Protein AF-0000000084620638 (afdb_homodimer)

Organism: Rhizophagus irregularis (strain DAOM 197198w) (NCBI:txid1432141)

Solvent-accessible surface area (backbone atoms only — not comparable to full-atom values): 18154 Å² total; per-residue (Å²): 52,36,39,36,42,40,48,44,55,64,77,86,49,63,69,74,64,40,52,54,25,51,48,52,51,47,50,50,50,49,50,53,50,51,54,35,49,76,68,71,36,51,41,40,45,27,38,42,48,54,48,55,61,68,61,47,49,51,26,60,76,66,70,44,86,73,55,78,88,42,47,58,58,51,44,41,41,74,72,65,46,38,41,50,59,57,57,65,62,36,67,76,37,91,83,58,80,72,54,28,32,43,55,86,52,82,90,47,73,66,38,41,27,62,49,59,34,24,28,56,70,56,52,76,29,55,72,46,72,44,73,53,80,52,94,71,41,86,42,45,45,46,32,39,36,43,29,31,69,62,80,57,82,63,67,73,65,74,73,69,59,82,119,51,34,37,35,41,41,49,42,53,62,76,86,48,61,70,73,65,38,51,54,24,49,47,52,52,48,51,50,51,51,49,52,49,51,56,34,50,74,67,70,37,51,42,40,46,28,37,41,46,54,48,55,61,68,59,44,47,52,26,59,77,66,70,43,85,72,56,77,87,41,47,57,58,50,42,41,40,74,74,63,45,39,41,48,59,56,59,66,62,36,69,75,38,92,83,58,81,73,54,29,32,43,54,86,53,82,89,47,73,66,36,42,28,62,49,57,34,24,28,56,70,58,53,75,29,55,72,44,71,43,74,54,79,53,95,72,44,85,42,45,46,47,32,37,37,42,29,33,68,64,80,55,83,62,68,72,64,73,73,71,56,82,118

Sequence (326 aa):
MRIINYYGKSGRVTLDNFNQEVKIYFDKIKELVRESKAQNAEIILLGDFNLHY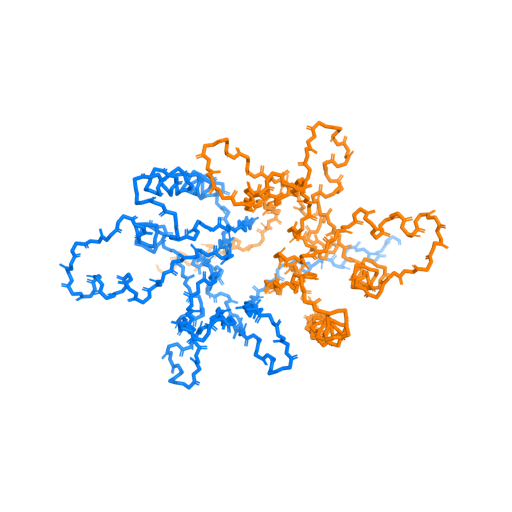EKYLDDKNNNRKMKKEYKLFEWIEDEQNFYDPFYIMFDNLSQHSLNTFYPFNTNQNPSRIDYIWVTENLFSETQECKIVNTTTINTDHRMLVYSIWSEDLIGNIANIKRKMRIINYYGKSGRVTLDNFNQEVKIYFDKIKELVRESKAQNAEIILLGDFNLHYEKYLDDKNNNRKMKKEYKLFEWIEDEQNFYDPFYIMFDNLSQHSLNTFYPFNTNQNPSRIDYIWVTENLFSETQECKIVNTTTINTDHRMLVYSIWSEDLIGNIANIKRK

Nearest PDB structures (foldseek):
  7n94-assembly2_B  TM=7.188E-01  e=6.968E-06  Homo sapiens
  5wn0-assembly2_B  TM=7.316E-01  e=2.159E-05  Homo sapiens
  8uw3-assembly1_A  TM=6.860E-01  e=4.791E-03  Homo sapiens
  1yf3-assembly1_A  TM=4.602E-01  e=6.433E-01  Tequatrovirus T4
  1yfl-assembly1_B  TM=4.319E-01  e=6.174E+00  Tequatrovirus T4

pLDDT: mean 82.53, std 18.66, range [20.81, 98.25]

Radius of gyration: 20.16 Å; Cα contacts (8 Å, |Δi|>4): 505; chains: 2; bounding box: 62×59×42 Å

InterPro domains:
  IPR005135 Endonuclease/exonuclease/phosphatase [PF14529] (2-143)
  IPR036691 Endonuclease/exonuclease/phosphatase superfamily [G3DSA:3.60.10.10] (1-149)
  IPR036691 Endonuclease/exonuclease/phosphatase superfamily [SSF56219] (2-145)

Structure (mmCIF, N/CA/C/O backbone):
data_AF-0000000084620638-model_v1
#
loop_
_entity.id
_entity.type
_entity.pdbx_description
1 polymer 'Endonuclease/exonuclease/phosphatase domain-containing protein'
#
loop_
_atom_site.group_PDB
_atom_site.id
_atom_site.type_symbol
_atom_site.label_atom_id
_atom_site.label_alt_id
_atom_site.label_comp_id
_atom_site.label_asym_id
_atom_site.label_entity_id
_atom_site.label_seq_id
_atom_site.pdbx_PDB_ins_code
_atom_site.Cartn_x
_atom_site.Cartn_y
_atom_site.Cartn_z
_atom_site.occupancy
_atom_site.B_iso_or_equiv
_atom_site.auth_seq_id
_atom_site.auth_comp_id
_atom_site.auth_asym_id
_atom_site.auth_atom_id
_atom_site.pdbx_PDB_model_num
ATOM 1 N N . MET A 1 1 ? 12.703 3.217 -9.945 1 94.38 1 MET A N 1
ATOM 2 C CA . MET A 1 1 ? 11.891 2.305 -9.141 1 94.38 1 MET A CA 1
ATOM 3 C C . MET A 1 1 ? 10.414 2.645 -9.266 1 94.38 1 MET A C 1
ATOM 5 O O . MET A 1 1 ? 10.039 3.818 -9.297 1 94.38 1 MET A O 1
ATOM 9 N N . ARG A 1 2 ? 9.625 1.579 -9.359 1 96 2 ARG A N 1
ATOM 10 C CA . ARG A 1 2 ? 8.188 1.77 -9.461 1 96 2 ARG A CA 1
ATOM 11 C C . ARG A 1 2 ? 7.453 1.058 -8.328 1 96 2 ARG A C 1
ATOM 13 O O . ARG A 1 2 ? 7.742 -0.104 -8.031 1 96 2 ARG A O 1
ATOM 20 N N . ILE A 1 3 ? 6.566 1.868 -7.68 1 97.44 3 ILE A N 1
ATOM 21 C CA . ILE A 1 3 ? 5.707 1.337 -6.629 1 97.44 3 ILE A CA 1
ATOM 22 C C . ILE A 1 3 ? 4.273 1.229 -7.137 1 97.44 3 ILE A C 1
ATOM 24 O O . ILE A 1 3 ? 3.699 2.213 -7.613 1 97.44 3 ILE A O 1
ATOM 28 N N . ILE A 1 4 ? 3.725 0.054 -7.086 1 96.62 4 ILE A N 1
ATOM 29 C CA . ILE A 1 4 ? 2.354 -0.219 -7.504 1 96.62 4 ILE A CA 1
ATOM 30 C C . ILE A 1 4 ? 1.522 -0.648 -6.297 1 96.62 4 ILE A C 1
ATOM 32 O O . ILE A 1 4 ? 1.753 -1.716 -5.723 1 96.62 4 ILE A O 1
ATOM 36 N N . ASN A 1 5 ? 0.643 0.239 -5.844 1 96.5 5 ASN A N 1
ATOM 37 C CA . ASN A 1 5 ? -0.273 -0.076 -4.754 1 96.5 5 ASN A CA 1
ATOM 38 C C . ASN A 1 5 ? -1.597 -0.629 -5.277 1 96.5 5 ASN A C 1
ATOM 40 O O . ASN A 1 5 ? -2.416 0.116 -5.816 1 96.5 5 ASN A O 1
ATOM 44 N N . TYR A 1 6 ? -1.818 -1.9 -5.016 1 92.94 6 TYR A N 1
ATOM 45 C CA . TYR A 1 6 ? -2.898 -2.678 -5.613 1 92.94 6 TYR A CA 1
ATOM 46 C C . TYR A 1 6 ? -3.963 -3.02 -4.574 1 92.94 6 TYR A C 1
ATOM 48 O O . TYR A 1 6 ? -3.645 -3.279 -3.414 1 92.94 6 TYR A O 1
ATOM 56 N N . TYR A 1 7 ? -5.219 -2.941 -5.055 1 90.62 7 TYR A N 1
ATOM 57 C CA . TYR A 1 7 ? -6.352 -3.42 -4.273 1 90.62 7 TYR A CA 1
ATOM 58 C C . TYR A 1 7 ? -7.219 -4.367 -5.098 1 90.62 7 TYR A C 1
ATOM 60 O O . TYR A 1 7 ? -7.949 -3.932 -5.992 1 90.62 7 TYR A O 1
ATOM 68 N N . GLY A 1 8 ? -7.113 -5.566 -4.738 1 88.5 8 GLY A N 1
ATOM 69 C CA . GLY A 1 8 ? -7.836 -6.582 -5.484 1 88.5 8 GLY A CA 1
ATOM 70 C C . GLY A 1 8 ? -9.289 -6.719 -5.059 1 88.5 8 GLY A C 1
ATOM 71 O O . GLY A 1 8 ? -9.664 -6.258 -3.982 1 88.5 8 GLY A O 1
ATOM 72 N N . LYS A 1 9 ? -9.992 -7.398 -5.875 1 81.56 9 LYS A N 1
ATOM 73 C CA . LYS A 1 9 ? -11.414 -7.625 -5.617 1 81.56 9 LYS A CA 1
ATOM 74 C C . LYS A 1 9 ? -11.617 -8.703 -4.559 1 81.56 9 LYS A C 1
ATOM 76 O O . LYS A 1 9 ? -10.953 -9.742 -4.594 1 81.56 9 LYS A O 1
ATOM 81 N N . SER A 1 10 ? -12.539 -8.328 -3.623 1 75.19 10 SER A N 1
ATOM 82 C CA . SER A 1 10 ? -12.852 -9.336 -2.615 1 75.19 10 SER A CA 1
ATOM 83 C C . SER A 1 10 ? -13.852 -10.359 -3.152 1 75.19 10 SER A C 1
ATOM 85 O O . SER A 1 10 ? -14.672 -10.039 -4.012 1 75.19 10 SER A O 1
ATOM 87 N N . GLY A 1 11 ? -13.562 -11.672 -3.232 1 62.25 11 GLY A N 1
ATOM 88 C CA . GLY A 1 11 ? -14.328 -12.781 -3.764 1 62.25 11 GLY A CA 1
ATOM 89 C C . GLY A 1 11 ? -15.812 -12.703 -3.438 1 62.25 11 GLY A C 1
ATOM 90 O O . GLY A 1 11 ? -16.578 -13.609 -3.768 1 62.25 11 GLY A O 1
ATOM 91 N N . ARG A 1 12 ? -16.344 -11.773 -2.652 1 54.56 12 ARG A N 1
ATOM 92 C CA . ARG A 1 12 ? -17.766 -11.867 -2.312 1 54.56 12 ARG A CA 1
ATOM 93 C C . ARG A 1 12 ? -18.641 -11.617 -3.535 1 54.56 12 ARG A C 1
ATOM 95 O O . ARG A 1 12 ? -19.859 -11.68 -3.449 1 54.56 12 ARG A O 1
ATOM 102 N N . VAL A 1 13 ? -17.984 -11.297 -4.648 1 51.47 13 VAL A N 1
ATOM 103 C CA . VAL A 1 13 ? -18.906 -10.992 -5.734 1 51.47 13 VAL A CA 1
ATOM 104 C C . VAL A 1 13 ? -19.172 -12.25 -6.562 1 51.47 13 VAL A C 1
ATOM 106 O O . VAL A 1 13 ? -18.375 -13.195 -6.523 1 51.47 13 VAL A O 1
ATOM 109 N N . THR A 1 14 ? -20.312 -12.336 -7.242 1 52.31 14 THR A N 1
ATOM 110 C CA . THR A 1 14 ? -20.719 -13.461 -8.07 1 52.31 14 THR A CA 1
ATOM 111 C C . THR A 1 14 ? -19.594 -13.883 -9.008 1 52.31 14 THR A C 1
ATOM 113 O O . THR A 1 14 ? -18.812 -13.039 -9.453 1 52.31 14 THR A O 1
ATOM 116 N N . LEU A 1 15 ? -19.391 -15.242 -9.188 1 55.69 15 LEU A N 1
ATOM 117 C CA . LEU A 1 15 ? -18.281 -15.961 -9.82 1 55.69 15 LEU A CA 1
ATOM 118 C C . LEU A 1 15 ? -18 -15.398 -11.203 1 55.69 15 LEU A C 1
ATOM 120 O O . LEU A 1 15 ? -16.844 -15.188 -11.57 1 55.69 15 LEU A O 1
ATOM 124 N N . ASP A 1 16 ? -19.094 -15.227 -12.047 1 58.03 16 ASP A N 1
ATOM 125 C CA . ASP A 1 16 ? -18.859 -14.898 -13.453 1 58.03 16 ASP A CA 1
ATOM 126 C C . ASP A 1 16 ? -18.25 -13.508 -13.594 1 58.03 16 ASP A C 1
ATOM 128 O O . ASP A 1 16 ? -17.281 -13.32 -14.336 1 58.03 16 ASP A O 1
ATOM 132 N N . ASN A 1 17 ? -18.719 -12.516 -12.914 1 66.19 17 ASN A N 1
ATOM 133 C CA . ASN A 1 17 ? -18.234 -11.148 -13.039 1 66.19 17 ASN A CA 1
ATOM 134 C C . ASN A 1 17 ? -16.906 -10.961 -12.297 1 66.19 17 ASN A C 1
ATOM 136 O O . ASN A 1 17 ? -16.078 -10.156 -12.703 1 66.19 17 ASN A O 1
ATOM 140 N N . PHE A 1 18 ? -16.734 -11.93 -11.492 1 65.25 18 PHE A N 1
ATOM 141 C CA . PHE A 1 18 ? -15.516 -11.875 -10.695 1 65.25 18 PHE A CA 1
ATOM 142 C C . PHE A 1 18 ? -14.297 -12.227 -11.547 1 65.25 18 PHE A C 1
ATOM 144 O O . PHE A 1 18 ? -13.312 -11.492 -11.57 1 65.25 18 PHE A O 1
ATOM 151 N N . ASN A 1 19 ? -14.578 -13.195 -12.375 1 72.44 19 ASN A N 1
ATOM 152 C CA . ASN A 1 19 ? -13.445 -13.695 -13.156 1 72.44 19 ASN A CA 1
ATOM 153 C C . ASN A 1 19 ? -13.008 -12.688 -14.211 1 72.44 19 ASN A C 1
ATOM 155 O O . ASN A 1 19 ? -11.805 -12.523 -14.453 1 72.44 19 ASN A O 1
ATOM 159 N N . GLN A 1 20 ? -13.992 -12.078 -14.742 1 76.75 20 GLN A N 1
ATOM 160 C CA . GLN A 1 20 ? -13.648 -11.133 -15.797 1 76.75 20 GLN A CA 1
ATOM 161 C C . GLN A 1 20 ? -12.969 -9.891 -15.227 1 76.75 20 GLN A C 1
ATOM 163 O O . GLN A 1 20 ? -11.97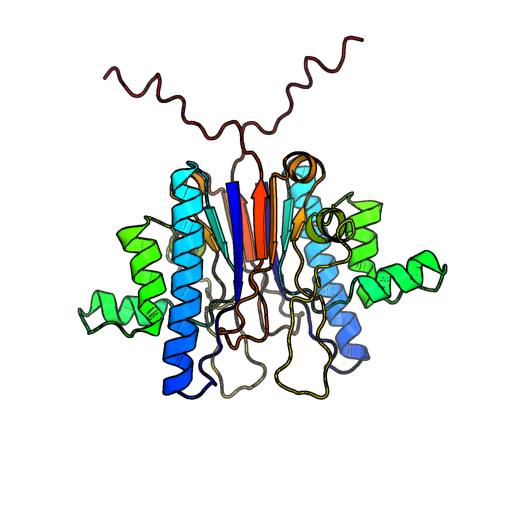7 -9.406 -15.773 1 76.75 20 GLN A O 1
ATOM 168 N N . GLU A 1 21 ? -13.445 -9.477 -14.133 1 76.25 21 GLU A N 1
ATOM 169 C CA . GLU A 1 21 ? -12.883 -8.281 -13.516 1 76.25 21 GLU A CA 1
ATOM 170 C C . GLU A 1 21 ? -11.484 -8.555 -12.961 1 76.25 21 GLU A C 1
ATOM 172 O O . GLU A 1 21 ? -10.594 -7.719 -13.102 1 76.25 21 GLU A O 1
ATOM 177 N N . VAL A 1 22 ? -11.414 -9.648 -12.445 1 78.81 22 VAL A N 1
ATOM 178 C CA . VAL A 1 22 ? -10.117 -10.055 -11.922 1 78.81 22 VAL A CA 1
ATOM 179 C C . VAL A 1 22 ? -9.102 -10.148 -13.062 1 78.81 22 VAL A C 1
ATOM 181 O O . VAL A 1 22 ? -7.965 -9.695 -12.93 1 78.81 22 VAL A O 1
ATOM 184 N N . LYS A 1 23 ? -9.562 -10.664 -14.117 1 83.06 23 LYS A N 1
ATOM 185 C CA . LYS A 1 23 ? -8.68 -10.797 -15.266 1 83.06 23 LYS A CA 1
ATOM 186 C C . LYS A 1 23 ? -8.219 -9.43 -15.773 1 83.06 23 LYS A C 1
ATOM 188 O O . LYS A 1 23 ? -7.051 -9.258 -16.125 1 83.06 23 LYS A O 1
ATOM 193 N N . ILE A 1 24 ? -9.078 -8.547 -15.812 1 83.81 24 ILE A N 1
ATOM 194 C CA . ILE A 1 24 ? -8.758 -7.207 -16.297 1 83.81 24 ILE A CA 1
ATOM 195 C C . ILE A 1 24 ? -7.715 -6.562 -15.398 1 83.81 24 ILE A C 1
ATOM 197 O O . ILE A 1 24 ? -6.754 -5.953 -15.875 1 83.81 24 ILE A O 1
ATOM 201 N N . TYR A 1 25 ? -7.906 -6.711 -14.188 1 85.25 25 TYR A N 1
ATOM 202 C CA . TYR A 1 25 ? -6.969 -6.129 -13.234 1 85.25 25 TYR A CA 1
ATOM 203 C C . TYR A 1 25 ? -5.602 -6.797 -13.336 1 85.25 25 TYR A C 1
ATOM 205 O O . TYR A 1 25 ? -4.57 -6.125 -13.297 1 85.25 25 TYR A O 1
ATOM 213 N N . PHE A 1 26 ? -5.656 -8.039 -13.531 1 89.38 26 PHE A N 1
ATOM 214 C CA . PHE A 1 26 ? -4.41 -8.789 -13.688 1 89.38 26 PHE A CA 1
ATOM 215 C C . PHE A 1 26 ? -3.668 -8.344 -14.938 1 89.38 26 PHE A C 1
ATOM 217 O O . PHE A 1 26 ? -2.449 -8.164 -14.914 1 89.38 26 PHE A O 1
ATOM 224 N N . ASP A 1 27 ? -4.422 -8.164 -15.914 1 91.19 27 ASP A N 1
ATOM 225 C CA . ASP A 1 27 ? -3.811 -7.734 -17.172 1 91.19 27 ASP A CA 1
ATOM 226 C C . ASP A 1 27 ? -3.188 -6.348 -17.016 1 91.19 27 ASP A C 1
ATOM 228 O O . ASP A 1 27 ? -2.129 -6.07 -17.594 1 91.19 27 ASP A O 1
ATOM 232 N N . LYS A 1 28 ? -3.834 -5.555 -16.266 1 91.81 28 LYS A N 1
ATOM 233 C CA . LYS A 1 28 ? -3.285 -4.219 -16.047 1 91.81 28 LYS A CA 1
ATOM 234 C C . LYS A 1 28 ? -1.992 -4.281 -15.242 1 91.81 28 LYS A C 1
ATOM 236 O O . LYS A 1 28 ? -1.033 -3.566 -15.539 1 91.81 28 LYS A O 1
ATOM 241 N N . ILE A 1 29 ? -1.983 -5.094 -14.266 1 94 29 ILE A N 1
ATOM 242 C CA . ILE A 1 29 ? -0.765 -5.293 -13.492 1 94 29 ILE A CA 1
ATOM 243 C C . ILE A 1 29 ? 0.353 -5.797 -14.398 1 94 29 ILE A C 1
ATOM 245 O O . ILE A 1 29 ? 1.48 -5.297 -14.344 1 94 29 ILE A O 1
ATOM 249 N N . LYS A 1 30 ? 0.033 -6.738 -15.203 1 95.81 30 LYS A N 1
ATOM 250 C CA . LYS A 1 30 ? 1.024 -7.293 -16.125 1 95.81 30 LYS A CA 1
ATOM 251 C C . LYS A 1 30 ? 1.596 -6.215 -17.031 1 95.81 30 LYS A C 1
ATOM 253 O O . LYS A 1 30 ? 2.807 -6.16 -17.25 1 95.81 30 LYS A O 1
ATOM 258 N N . GLU A 1 31 ? 0.696 -5.426 -17.5 1 95.19 31 GLU A N 1
ATOM 259 C CA . GLU A 1 31 ? 1.114 -4.32 -18.359 1 95.19 31 GLU A CA 1
ATOM 260 C C . GLU A 1 31 ? 2.076 -3.389 -17.625 1 95.19 31 GLU A C 1
ATOM 262 O O . GLU A 1 31 ? 3.143 -3.057 -18.141 1 95.19 31 GLU A O 1
ATOM 267 N N . LEU A 1 32 ? 1.738 -3.02 -16.484 1 94.81 32 LEU A N 1
ATOM 268 C CA . LEU A 1 32 ? 2.553 -2.096 -15.711 1 94.81 32 LEU A CA 1
ATOM 269 C C . LEU A 1 32 ? 3.91 -2.709 -15.383 1 94.81 32 LEU A C 1
ATOM 271 O O . LEU A 1 32 ? 4.938 -2.033 -15.469 1 94.81 32 LEU A O 1
ATOM 275 N N . VAL A 1 33 ? 3.887 -3.947 -15.016 1 96.62 33 VAL A N 1
ATOM 276 C CA . VAL A 1 33 ? 5.121 -4.645 -14.672 1 96.62 33 VAL A CA 1
ATOM 277 C C . VAL A 1 33 ? 6.016 -4.746 -15.906 1 96.62 33 VAL A C 1
ATOM 279 O O . VAL A 1 33 ? 7.215 -4.461 -15.836 1 96.62 33 VAL A O 1
ATOM 282 N N . ARG A 1 34 ? 5.465 -5.109 -17 1 96.62 34 ARG A N 1
ATOM 283 C CA . ARG A 1 34 ? 6.234 -5.234 -18.234 1 96.62 34 ARG A CA 1
ATOM 284 C C . ARG A 1 34 ? 6.832 -3.893 -18.641 1 96.62 34 ARG A C 1
ATOM 286 O O . ARG A 1 34 ? 7.992 -3.822 -19.047 1 96.62 34 ARG A O 1
ATOM 293 N N . GLU A 1 35 ? 5.984 -2.877 -18.547 1 94.81 35 GLU A N 1
ATOM 294 C CA . GLU A 1 35 ? 6.465 -1.532 -18.844 1 94.81 35 GLU A CA 1
ATOM 295 C C . GLU A 1 35 ? 7.629 -1.146 -17.938 1 94.81 35 GLU A C 1
ATOM 297 O O . GLU A 1 35 ? 8.609 -0.551 -18.391 1 94.81 35 GLU A O 1
ATOM 302 N N . SER A 1 36 ? 7.516 -1.471 -16.703 1 94.31 36 SER A N 1
ATOM 303 C CA . SER A 1 36 ? 8.555 -1.155 -15.734 1 94.31 36 SER A CA 1
ATOM 304 C C . SER A 1 36 ? 9.844 -1.914 -16.031 1 94.31 36 SER A C 1
ATOM 306 O O . SER A 1 36 ? 10.93 -1.34 -15.984 1 94.31 36 SER A O 1
ATOM 308 N N . LYS A 1 37 ? 9.68 -3.135 -16.375 1 93.62 37 LYS A N 1
ATOM 309 C CA . LYS A 1 37 ? 10.852 -3.957 -16.672 1 93.62 37 LYS A CA 1
ATOM 310 C C . LYS A 1 37 ? 11.539 -3.484 -17.953 1 93.62 37 LYS A C 1
ATOM 312 O O . LYS A 1 37 ? 12.773 -3.512 -18.047 1 93.62 37 LYS A O 1
ATOM 317 N N . ALA A 1 38 ? 10.766 -3.094 -18.891 1 93.44 38 ALA A N 1
ATOM 318 C CA . ALA A 1 38 ? 11.328 -2.561 -20.125 1 93.44 38 ALA A CA 1
ATOM 319 C C . ALA A 1 38 ? 12.195 -1.338 -19.859 1 93.44 38 ALA A C 1
ATOM 321 O O . ALA A 1 38 ? 13.133 -1.054 -20.609 1 93.44 38 ALA A O 1
ATOM 322 N N . GLN A 1 39 ? 11.953 -0.665 -18.797 1 91.44 39 GLN A N 1
ATOM 323 C CA . GLN A 1 39 ? 12.719 0.515 -18.406 1 91.44 39 GLN A CA 1
ATOM 324 C C . GLN A 1 39 ? 13.766 0.167 -17.344 1 91.44 39 GLN A C 1
ATOM 326 O O . GLN A 1 39 ? 14.336 1.057 -16.719 1 91.44 39 GLN A O 1
ATOM 331 N N . ASN A 1 40 ? 13.953 -1.115 -17.078 1 91 40 ASN A N 1
ATOM 332 C CA . ASN A 1 40 ? 14.914 -1.647 -16.109 1 91 40 ASN A CA 1
ATOM 333 C C . ASN A 1 40 ? 14.648 -1.122 -14.703 1 91 40 ASN A C 1
ATOM 335 O O . ASN A 1 40 ? 15.586 -0.853 -13.953 1 91 40 ASN A O 1
ATOM 339 N N . ALA A 1 41 ? 13.383 -0.899 -14.43 1 93.25 41 ALA A N 1
ATOM 340 C CA . ALA A 1 41 ? 13.008 -0.38 -13.117 1 93.25 41 ALA A CA 1
ATOM 341 C C . ALA A 1 41 ? 12.82 -1.514 -12.109 1 93.25 41 ALA A C 1
ATOM 343 O O . ALA A 1 41 ? 12.297 -2.574 -12.453 1 93.25 41 ALA A O 1
ATOM 344 N N . GLU A 1 42 ? 13.312 -1.274 -10.867 1 94.12 42 GLU A N 1
ATOM 345 C CA . GLU A 1 42 ? 12.891 -2.133 -9.766 1 94.12 42 GLU A CA 1
ATOM 346 C C . GLU A 1 42 ? 11.43 -1.893 -9.406 1 94.12 42 GLU A C 1
ATOM 348 O O . GLU A 1 42 ? 10.922 -0.776 -9.539 1 94.12 42 GLU A O 1
ATOM 353 N N . ILE A 1 43 ? 10.781 -2.986 -8.984 1 96.81 43 ILE A N 1
ATOM 354 C CA . ILE A 1 43 ? 9.344 -2.877 -8.766 1 96.81 43 ILE A CA 1
ATOM 355 C C . ILE A 1 43 ? 8.992 -3.354 -7.359 1 96.81 43 ILE A C 1
ATOM 357 O O . ILE A 1 43 ? 9.516 -4.371 -6.895 1 96.81 43 ILE A O 1
ATOM 361 N N . ILE A 1 44 ? 8.219 -2.523 -6.656 1 97.56 44 ILE A N 1
ATOM 362 C CA . ILE A 1 44 ? 7.504 -2.939 -5.457 1 97.56 44 ILE A CA 1
ATOM 363 C C . ILE A 1 44 ? 6.004 -2.998 -5.742 1 97.56 44 ILE A C 1
ATOM 365 O O . ILE A 1 44 ? 5.383 -1.973 -6.031 1 97.56 44 ILE A O 1
ATOM 369 N N . LEU A 1 45 ? 5.441 -4.164 -5.84 1 98.12 45 LEU A N 1
ATOM 370 C CA . LEU A 1 45 ? 4.008 -4.406 -5.984 1 98.12 45 LEU A CA 1
ATOM 371 C C . LEU A 1 45 ? 3.385 -4.801 -4.648 1 98.12 45 LEU A C 1
ATOM 373 O O . LEU A 1 45 ? 3.711 -5.855 -4.094 1 98.12 45 LEU A O 1
ATOM 377 N N . LEU A 1 46 ? 2.473 -3.898 -4.105 1 98.19 46 LEU A N 1
ATOM 378 C CA . LEU A 1 46 ? 1.998 -4.156 -2.748 1 98.19 46 LEU A CA 1
ATOM 379 C C . LEU A 1 46 ? 0.528 -3.777 -2.605 1 98.19 46 LEU A C 1
ATOM 381 O O . LEU A 1 46 ? -0.045 -3.15 -3.498 1 98.19 46 LEU A O 1
ATOM 385 N N . GLY A 1 47 ? -0.026 -4.188 -1.494 1 96.5 47 GLY A N 1
ATOM 386 C CA . GLY A 1 47 ? -1.394 -3.826 -1.155 1 96.5 47 GLY A CA 1
ATOM 387 C C . GLY A 1 47 ? -2.244 -5.016 -0.756 1 96.5 47 GLY A C 1
ATOM 388 O O . GLY A 1 47 ? -1.716 -6.055 -0.352 1 96.5 47 GLY A O 1
ATOM 389 N N . ASP A 1 48 ? -3.543 -4.758 -0.767 1 94.06 48 ASP A N 1
ATOM 390 C CA . ASP A 1 48 ? -4.531 -5.777 -0.428 1 94.06 48 ASP A CA 1
ATOM 391 C C . ASP A 1 48 ? -4.941 -6.574 -1.664 1 94.06 48 ASP A C 1
ATOM 393 O O . ASP A 1 48 ? -5.773 -6.121 -2.453 1 94.06 48 ASP A O 1
ATOM 397 N N . PHE A 1 49 ? -4.445 -7.781 -1.771 1 93.69 49 PHE A N 1
ATOM 398 C CA . PHE A 1 49 ? -4.699 -8.602 -2.947 1 93.69 49 PHE A CA 1
ATOM 399 C C . PHE A 1 49 ? -6.035 -9.32 -2.828 1 93.69 49 PHE A C 1
ATOM 401 O O . PHE A 1 49 ? -6.594 -9.781 -3.83 1 93.69 49 PHE A O 1
ATOM 408 N N . ASN A 1 50 ? -6.48 -9.5 -1.668 1 90.94 50 ASN A N 1
ATOM 409 C CA . ASN A 1 50 ? -7.684 -10.281 -1.385 1 90.94 50 ASN A CA 1
ATOM 410 C C . ASN A 1 50 ? -7.574 -11.703 -1.934 1 90.94 50 ASN A C 1
ATOM 412 O O . ASN A 1 50 ? -8.547 -12.242 -2.463 1 90.94 50 ASN A O 1
ATOM 416 N N . LEU A 1 51 ? -6.379 -12.234 -1.955 1 91.81 51 LEU A N 1
ATOM 417 C CA . LEU A 1 51 ? -6.051 -13.594 -2.387 1 91.81 51 LEU A CA 1
ATOM 418 C C . LEU A 1 51 ? -5.223 -14.312 -1.327 1 91.81 51 LEU A C 1
ATOM 420 O O . LEU A 1 51 ? -4.391 -13.695 -0.656 1 91.81 51 LEU A O 1
ATOM 424 N N . HIS A 1 52 ? -5.445 -15.57 -1.279 1 91.69 52 HIS A N 1
ATOM 425 C CA . HIS A 1 52 ? -4.738 -16.359 -0.286 1 91.69 52 HIS A CA 1
ATOM 426 C C . HIS A 1 52 ? -3.566 -17.109 -0.916 1 91.69 52 HIS A C 1
ATOM 428 O O . HIS A 1 52 ? -3.768 -18.078 -1.649 1 91.69 52 HIS A O 1
ATOM 434 N N . TYR A 1 53 ? -2.379 -16.734 -0.533 1 92.19 53 TYR A N 1
ATOM 435 C CA . TYR A 1 53 ? -1.174 -17.328 -1.099 1 92.19 53 TYR A CA 1
ATOM 436 C C . TYR A 1 53 ? -1.064 -18.797 -0.721 1 92.19 53 TYR A C 1
ATOM 438 O O . TYR A 1 53 ? -0.603 -19.625 -1.519 1 92.19 53 TYR A O 1
ATOM 446 N N . GLU A 1 54 ? -1.506 -19.109 0.497 1 88.19 54 GLU A N 1
ATOM 447 C CA . GLU A 1 54 ? -1.418 -20.484 0.972 1 88.19 54 GLU A CA 1
ATOM 448 C C . GLU A 1 54 ? -2.242 -21.438 0.096 1 88.19 54 GLU A C 1
ATOM 450 O O . GLU A 1 54 ? -1.87 -22.594 -0.102 1 88.19 54 GLU A O 1
ATOM 455 N N . LYS A 1 55 ? -3.32 -20.984 -0.341 1 90.19 55 LYS A N 1
ATOM 456 C CA . LYS A 1 55 ? -4.152 -21.797 -1.23 1 90.19 55 LYS A CA 1
ATOM 457 C C . LYS A 1 55 ? -3.486 -21.984 -2.588 1 90.19 55 LYS A C 1
ATOM 459 O O . LYS A 1 55 ? -3.557 -23.062 -3.176 1 90.19 55 LYS A O 1
ATOM 464 N N . TYR A 1 56 ? -2.836 -20.938 -3.08 1 92.44 56 TYR A N 1
ATOM 465 C CA . TYR A 1 56 ? -2.027 -21.031 -4.293 1 92.44 56 TYR A CA 1
ATOM 466 C C . TYR A 1 56 ? -0.928 -22.078 -4.137 1 92.44 56 TYR A C 1
ATOM 468 O O . TYR A 1 56 ? -0.774 -22.953 -4.988 1 92.44 56 TYR A O 1
ATOM 476 N N . LEU A 1 57 ? -0.237 -22.062 -3.029 1 90.31 57 LEU A N 1
ATOM 477 C CA . LEU A 1 57 ? 0.852 -23 -2.781 1 90.31 57 LEU A CA 1
ATOM 478 C C . LEU A 1 57 ? 0.328 -24.422 -2.699 1 90.31 57 LEU A C 1
ATOM 480 O O . LEU A 1 57 ? 0.983 -25.359 -3.166 1 90.31 57 LEU A O 1
ATOM 484 N N . ASP A 1 58 ? -0.821 -24.531 -2.072 1 91.25 58 ASP A N 1
ATOM 485 C CA . ASP A 1 58 ? -1.44 -25.844 -1.956 1 91.25 58 ASP A CA 1
ATOM 486 C C . ASP A 1 58 ? -1.713 -26.453 -3.334 1 91.25 58 ASP A C 1
ATOM 488 O O . ASP A 1 58 ? -1.395 -27.609 -3.58 1 91.25 58 ASP A O 1
ATOM 492 N N . ASP A 1 59 ? -2.236 -25.703 -4.172 1 91.5 59 ASP A N 1
ATOM 493 C CA . ASP A 1 59 ? -2.5 -26.172 -5.531 1 91.5 59 ASP A CA 1
ATOM 494 C C . ASP A 1 59 ? -1.201 -26.5 -6.262 1 91.5 59 ASP A C 1
ATOM 496 O O . ASP A 1 59 ? -1.093 -27.547 -6.902 1 91.5 59 ASP A O 1
ATOM 500 N N . LYS A 1 60 ? -0.259 -25.672 -6.156 1 90.38 60 LYS A N 1
ATOM 501 C CA . LYS A 1 60 ? 1.024 -25.828 -6.836 1 90.38 60 LYS A CA 1
ATOM 502 C C . LYS A 1 60 ? 1.761 -27.078 -6.352 1 90.38 60 LYS A C 1
ATOM 504 O O . LYS A 1 60 ? 2.232 -27.875 -7.156 1 90.38 60 LYS A O 1
ATOM 509 N N . ASN A 1 61 ? 1.81 -27.219 -5.047 1 91.38 61 ASN A N 1
ATOM 510 C CA . ASN A 1 61 ? 2.574 -28.312 -4.445 1 91.38 61 ASN A CA 1
ATOM 511 C C . ASN A 1 61 ? 1.915 -29.656 -4.695 1 91.38 61 ASN A C 1
ATOM 513 O O . ASN A 1 61 ? 2.58 -30.703 -4.656 1 91.38 61 ASN A O 1
ATOM 517 N N . ASN A 1 62 ? 0.667 -29.656 -4.922 1 93.62 62 ASN A N 1
ATOM 518 C CA . ASN A 1 62 ? -0.056 -30.906 -5.125 1 93.62 62 ASN A CA 1
ATOM 519 C C . ASN A 1 62 ? -0.404 -31.125 -6.598 1 93.62 62 ASN A C 1
ATOM 521 O O . ASN A 1 62 ? -1.208 -32 -6.93 1 93.62 62 ASN A O 1
ATOM 525 N N . ASN A 1 63 ? 0.157 -30.25 -7.441 1 91.19 63 ASN A N 1
ATOM 526 C CA . ASN A 1 63 ? -0.002 -30.328 -8.891 1 91.19 63 ASN A CA 1
ATOM 527 C C . ASN A 1 63 ? -1.473 -30.312 -9.297 1 91.19 63 ASN A C 1
ATOM 529 O O . ASN A 1 63 ? -1.896 -31.078 -10.156 1 91.19 63 ASN A O 1
ATOM 533 N N . ARG A 1 64 ? -2.244 -29.578 -8.594 1 91.44 64 ARG A N 1
ATOM 534 C CA . ARG A 1 64 ? -3.646 -29.375 -8.938 1 91.44 64 ARG A CA 1
ATOM 535 C C . ARG A 1 64 ? -3.799 -28.266 -9.977 1 91.44 64 ARG A C 1
ATOM 537 O O . ARG A 1 64 ? -2.891 -27.453 -10.164 1 91.44 64 ARG A O 1
ATOM 544 N N . LYS A 1 65 ? -4.941 -28.375 -10.617 1 90.5 65 LYS A N 1
ATOM 545 C CA . LYS A 1 65 ? -5.258 -27.281 -11.523 1 90.5 65 LYS A CA 1
ATOM 546 C C . LYS A 1 65 ? -5.359 -25.953 -10.781 1 90.5 65 LYS A C 1
ATOM 548 O O . LYS A 1 65 ? -6.141 -25.828 -9.836 1 90.5 65 LYS A O 1
ATOM 553 N N . MET A 1 66 ? -4.617 -24.984 -11.227 1 87 66 MET A N 1
ATOM 554 C CA . MET A 1 66 ? -4.578 -23.688 -10.562 1 87 66 MET A CA 1
ATOM 555 C C . MET A 1 66 ? -5.859 -22.891 -10.828 1 87 66 MET A C 1
ATOM 557 O O . MET A 1 66 ? -6.285 -22.766 -11.977 1 87 66 MET A O 1
ATOM 561 N N . LYS A 1 67 ? -6.398 -22.406 -9.781 1 86.88 67 LYS A N 1
ATOM 562 C CA . LYS A 1 67 ? -7.559 -21.531 -9.938 1 86.88 67 LYS A CA 1
ATOM 563 C C . LYS A 1 67 ? -7.18 -20.234 -10.633 1 86.88 67 LYS A C 1
ATOM 565 O O . LYS A 1 67 ? -6.074 -19.719 -10.445 1 86.88 67 LYS A O 1
ATOM 570 N N . LYS A 1 68 ? -8.102 -19.672 -11.352 1 85.06 68 LYS A N 1
ATOM 571 C CA . LYS A 1 68 ? -7.855 -18.469 -12.164 1 85.06 68 LYS A CA 1
ATOM 572 C C . LYS A 1 68 ? -7.414 -17.297 -11.297 1 85.06 68 LYS A C 1
ATOM 574 O O . LYS A 1 68 ? -6.57 -16.5 -11.711 1 85.06 68 LYS A O 1
ATOM 579 N N . GLU A 1 69 ? -7.914 -17.234 -10.07 1 84.19 69 GLU A N 1
ATOM 580 C CA . GLU A 1 69 ? -7.637 -16.109 -9.188 1 84.19 69 GLU A CA 1
ATOM 581 C C . GLU A 1 69 ? -6.184 -16.125 -8.719 1 84.19 69 GLU A C 1
ATOM 583 O O . GLU A 1 69 ? -5.641 -15.086 -8.336 1 84.19 69 GLU A O 1
ATOM 588 N N . TYR A 1 70 ? -5.527 -17.297 -8.891 1 90.12 70 TYR A N 1
ATOM 589 C CA . TYR A 1 70 ? -4.172 -17.406 -8.367 1 90.12 70 TYR A CA 1
ATOM 590 C C . TYR A 1 70 ? -3.143 -17.297 -9.484 1 90.12 70 TYR A C 1
ATOM 592 O O . TYR A 1 70 ? -1.936 -17.312 -9.234 1 90.12 70 TYR A O 1
ATOM 600 N N . LYS A 1 71 ? -3.592 -17.141 -10.703 1 90.44 71 LYS A N 1
ATOM 601 C CA . LYS A 1 71 ? -2.691 -17.062 -11.844 1 90.44 71 LYS A CA 1
ATOM 602 C C . LYS A 1 71 ? -1.766 -15.852 -11.727 1 90.44 71 LYS A C 1
ATOM 604 O O . LYS A 1 71 ? -0.636 -15.883 -12.227 1 90.44 71 LYS A O 1
ATOM 609 N N . LEU A 1 72 ? -2.264 -14.875 -10.992 1 92.5 72 LEU A N 1
ATOM 610 C CA . LEU A 1 72 ? -1.413 -13.711 -10.781 1 92.5 72 LEU A CA 1
ATOM 611 C C . LEU A 1 72 ? -0.167 -14.086 -9.984 1 92.5 72 LEU A C 1
ATOM 613 O O . LEU A 1 72 ? 0.943 -13.672 -10.336 1 92.5 72 LEU A O 1
ATOM 617 N N . PHE A 1 73 ? -0.354 -14.836 -8.922 1 94.88 73 PHE A N 1
ATOM 618 C CA . PHE A 1 73 ? 0.777 -15.258 -8.109 1 94.88 73 PHE A CA 1
ATOM 619 C C . PHE A 1 73 ? 1.749 -16.094 -8.922 1 94.88 73 PHE A C 1
ATOM 621 O O . PHE A 1 73 ? 2.965 -15.914 -8.836 1 94.88 73 PHE A O 1
ATOM 628 N N . GLU A 1 74 ? 1.231 -17 -9.672 1 93.56 74 GLU A N 1
ATOM 629 C CA . GLU A 1 74 ? 2.061 -17.828 -10.531 1 93.56 74 GLU A CA 1
ATOM 630 C C . GLU A 1 74 ? 2.887 -16.984 -11.5 1 93.56 74 GLU A C 1
ATOM 632 O O . GLU A 1 74 ? 4.09 -17.203 -11.648 1 93.56 74 GLU A O 1
ATOM 637 N N . TRP A 1 75 ? 2.256 -16.078 -12.086 1 95.75 75 TRP A N 1
ATOM 638 C CA . TRP A 1 75 ? 2.908 -15.234 -13.078 1 95.75 75 TRP A CA 1
ATOM 639 C C . TRP A 1 75 ? 3.986 -14.367 -12.445 1 95.75 75 TRP A C 1
ATOM 641 O O . TRP A 1 75 ? 5.105 -14.281 -12.953 1 95.75 75 TRP A O 1
ATOM 651 N N . ILE A 1 76 ? 3.672 -13.719 -11.305 1 95.25 76 ILE A N 1
ATOM 652 C CA . ILE A 1 76 ? 4.613 -12.812 -10.648 1 95.25 76 ILE A CA 1
ATOM 653 C C . ILE A 1 76 ? 5.82 -13.602 -10.141 1 95.25 76 ILE A C 1
ATOM 655 O O . ILE A 1 76 ? 6.961 -13.148 -10.258 1 95.25 76 ILE A O 1
ATOM 659 N N . GLU A 1 77 ? 5.625 -14.742 -9.625 1 94.31 77 GLU A N 1
ATOM 660 C CA . GLU A 1 77 ? 6.699 -15.539 -9.039 1 94.31 77 GLU A CA 1
ATOM 661 C C . GLU A 1 77 ? 7.508 -16.25 -10.117 1 94.31 77 GLU A C 1
ATOM 663 O O . GLU A 1 77 ? 8.734 -16.141 -10.164 1 94.31 77 GLU A O 1
ATOM 668 N N . ASP A 1 78 ? 6.84 -17 -11 1 93.5 78 ASP A N 1
ATOM 669 C CA . ASP A 1 78 ? 7.512 -17.938 -11.906 1 93.5 78 ASP A CA 1
ATOM 670 C C . ASP A 1 78 ? 7.988 -17.219 -13.172 1 93.5 78 ASP A C 1
ATOM 672 O O . ASP A 1 78 ? 9.047 -17.547 -13.719 1 93.5 78 ASP A O 1
ATOM 676 N N . GLU A 1 79 ? 7.238 -16.266 -13.641 1 94.75 79 GLU A N 1
ATOM 677 C CA . GLU A 1 79 ? 7.586 -15.641 -14.914 1 94.75 79 GLU A CA 1
ATOM 678 C C . GLU A 1 79 ? 8.336 -14.336 -14.695 1 94.75 79 GLU A C 1
ATOM 680 O O . GLU A 1 79 ? 9.219 -13.977 -15.492 1 94.75 79 GLU A O 1
ATOM 685 N N . GLN A 1 80 ? 8.031 -13.617 -13.633 1 96.31 80 GLN A N 1
ATOM 686 C CA . GLN A 1 80 ? 8.617 -12.289 -13.469 1 96.31 80 GLN A CA 1
ATOM 687 C C . GLN A 1 80 ? 9.664 -12.289 -12.359 1 96.31 80 GLN A C 1
ATOM 689 O O . GLN A 1 80 ? 10.352 -11.289 -12.148 1 96.31 80 GLN A O 1
ATOM 694 N N . ASN A 1 81 ? 9.82 -13.336 -11.617 1 95.75 81 ASN A N 1
ATOM 695 C CA . ASN A 1 81 ? 10.859 -13.539 -10.617 1 95.75 81 ASN A CA 1
ATOM 696 C C . ASN A 1 81 ? 10.734 -12.539 -9.469 1 95.75 81 ASN A C 1
ATOM 698 O O . ASN A 1 81 ? 11.719 -11.914 -9.07 1 95.75 81 ASN A O 1
ATOM 702 N N . PHE A 1 82 ? 9.531 -12.297 -9.031 1 97.75 82 PHE A N 1
ATOM 703 C CA . PHE A 1 82 ? 9.312 -11.516 -7.824 1 97.75 82 PHE A CA 1
ATOM 704 C C . PHE A 1 82 ? 9.484 -12.375 -6.582 1 97.75 82 PHE A C 1
ATOM 706 O O . PHE A 1 82 ? 9.383 -13.602 -6.648 1 97.75 82 PHE A O 1
ATOM 713 N N . TYR A 1 83 ? 9.742 -11.695 -5.5 1 96.62 83 TYR A N 1
ATOM 714 C CA . TYR A 1 83 ? 9.906 -12.359 -4.211 1 96.62 83 TYR A CA 1
ATOM 715 C C . TYR A 1 83 ? 8.992 -11.75 -3.16 1 96.62 83 TYR A C 1
ATOM 717 O O . TYR A 1 83 ? 8.742 -10.539 -3.172 1 96.62 83 TYR A O 1
ATOM 725 N N . ASP A 1 84 ? 8.477 -12.555 -2.303 1 96.19 84 ASP A N 1
ATOM 726 C CA . ASP A 1 84 ? 7.75 -12.156 -1.101 1 96.19 84 ASP A CA 1
ATOM 727 C C . ASP A 1 84 ? 8.656 -12.195 0.126 1 96.19 84 ASP A C 1
ATOM 729 O O . ASP A 1 84 ? 8.805 -13.242 0.761 1 96.19 84 ASP A O 1
ATOM 733 N N . PRO A 1 85 ? 9.203 -11.031 0.494 1 95.06 85 PRO A N 1
ATOM 734 C CA . PRO A 1 85 ? 10.156 -11.055 1.606 1 95.06 85 PRO A CA 1
ATOM 735 C C . PRO A 1 85 ? 9.516 -11.492 2.922 1 95.06 85 PRO A C 1
ATOM 737 O O . PRO A 1 85 ? 10.188 -12.094 3.768 1 95.06 85 PRO A O 1
ATOM 740 N N . PHE A 1 86 ? 8.234 -11.227 3.123 1 94.5 86 PHE A N 1
ATOM 741 C CA . PHE A 1 86 ? 7.562 -11.602 4.363 1 94.5 86 PHE A CA 1
ATOM 742 C C . PHE A 1 86 ? 7.461 -13.109 4.488 1 94.5 86 PHE A C 1
ATOM 744 O O . PHE A 1 86 ? 7.75 -13.672 5.547 1 94.5 86 PHE A O 1
ATOM 751 N N . TYR A 1 87 ? 7.062 -13.742 3.424 1 91.88 87 TYR A N 1
ATOM 752 C CA . TYR A 1 87 ? 6.945 -15.195 3.43 1 91.88 87 TYR A CA 1
ATOM 753 C C . TYR A 1 87 ? 8.305 -15.844 3.652 1 91.88 87 TYR A C 1
ATOM 755 O O . TYR A 1 87 ? 8.43 -16.766 4.465 1 91.88 87 TYR A O 1
ATOM 763 N N . ILE A 1 88 ? 9.305 -15.383 2.986 1 88.94 88 ILE A N 1
ATOM 764 C CA . ILE A 1 88 ? 10.633 -15.984 3.014 1 88.94 88 ILE A CA 1
ATOM 765 C C . ILE A 1 88 ? 11.281 -15.742 4.375 1 88.94 88 ILE A C 1
ATOM 767 O O . ILE A 1 88 ? 11.914 -16.641 4.938 1 88.94 88 ILE A O 1
ATOM 771 N N . MET A 1 89 ? 11.07 -14.57 4.91 1 86.31 89 MET A N 1
ATOM 772 C CA . MET A 1 89 ? 11.711 -14.219 6.172 1 86.31 89 MET A CA 1
ATOM 773 C C . MET A 1 89 ? 10.992 -14.875 7.348 1 86.31 89 MET A C 1
ATOM 775 O O . MET A 1 89 ? 11.625 -15.281 8.32 1 86.31 89 MET A O 1
ATOM 779 N N . PHE A 1 90 ? 9.664 -14.961 7.379 1 79.88 90 PHE A N 1
ATOM 780 C CA . PHE A 1 90 ? 8.891 -15.461 8.508 1 79.88 90 PHE A CA 1
ATOM 781 C C . PHE A 1 90 ? 8.734 -16.969 8.43 1 79.88 90 PHE A C 1
ATOM 783 O O . PHE A 1 90 ? 8.516 -17.625 9.445 1 79.88 90 PHE A O 1
ATOM 790 N N . ASP A 1 91 ? 8.398 -17.516 7.258 1 62.59 91 ASP A N 1
ATOM 791 C CA . ASP A 1 91 ? 8.305 -18.969 7.148 1 62.59 91 ASP A CA 1
ATOM 792 C C . ASP A 1 91 ? 9.469 -19.656 7.859 1 62.59 91 ASP A C 1
ATOM 794 O O . ASP A 1 91 ? 9.305 -20.719 8.445 1 62.59 91 ASP A O 1
ATOM 798 N N . ASN A 1 92 ? 10.484 -19 7.82 1 53.91 92 ASN A N 1
ATOM 799 C CA . ASN A 1 92 ? 11.617 -19.578 8.531 1 53.91 92 ASN A CA 1
ATOM 800 C C . ASN A 1 92 ? 11.461 -19.438 10.047 1 53.91 92 ASN A C 1
ATOM 802 O O . ASN A 1 92 ? 12.227 -20.031 10.805 1 53.91 92 ASN A O 1
ATOM 806 N N . LEU A 1 93 ? 10.297 -18.641 10.375 1 53.69 93 LEU A N 1
ATOM 807 C CA . LEU A 1 93 ? 10.133 -18.438 11.805 1 53.69 93 LEU A CA 1
ATOM 808 C C . LEU A 1 93 ? 8.773 -18.938 12.281 1 53.69 93 LEU A C 1
ATOM 810 O O . LEU A 1 93 ? 7.734 -18.484 11.797 1 53.69 93 LEU A O 1
ATOM 814 N N . SER A 1 94 ? 8.492 -20.188 12.688 1 53.47 94 SER A N 1
ATOM 815 C CA . SER A 1 94 ? 7.297 -20.922 13.078 1 53.47 94 SER A CA 1
ATOM 816 C C . SER A 1 94 ? 6.371 -20.062 13.938 1 53.47 94 SER A C 1
ATOM 818 O O . SER A 1 94 ? 5.168 -20.328 14 1 53.47 94 SER A O 1
ATOM 820 N N . GLN A 1 95 ? 6.773 -18.938 14.508 1 57.31 95 GLN A N 1
ATOM 821 C CA . GLN A 1 95 ? 6.043 -18.344 15.625 1 57.31 95 GLN A CA 1
ATOM 822 C C . GLN A 1 95 ? 5.262 -17.109 15.18 1 57.31 95 GLN A C 1
ATOM 824 O O . GLN A 1 95 ? 4.449 -16.578 15.945 1 57.31 95 GLN A O 1
ATOM 829 N N . HIS A 1 96 ? 5.359 -16.844 13.898 1 65.19 96 HIS A N 1
ATOM 830 C CA . HIS A 1 96 ? 4.703 -15.57 13.602 1 65.19 96 HIS A CA 1
ATOM 831 C C . HIS A 1 96 ? 3.637 -15.742 12.523 1 65.19 96 HIS A C 1
ATOM 833 O O . HIS A 1 96 ? 3.895 -16.344 11.484 1 65.19 96 HIS A O 1
ATOM 839 N N . SER A 1 97 ? 2.438 -15.414 12.945 1 81.62 97 SER A N 1
ATOM 840 C CA . SER A 1 97 ? 1.355 -15.422 11.969 1 81.62 97 SER A CA 1
ATOM 841 C C . SER A 1 97 ? 1.579 -14.367 10.883 1 81.62 97 SER A C 1
ATOM 843 O O . SER A 1 97 ? 2 -13.25 11.18 1 81.62 97 SER A O 1
ATOM 845 N N . LEU A 1 98 ? 1.412 -14.789 9.664 1 90 98 LEU A N 1
ATOM 846 C CA . LEU A 1 98 ? 1.523 -13.875 8.531 1 90 98 LEU A CA 1
ATOM 847 C C . LEU A 1 98 ? 0.175 -13.242 8.211 1 90 98 LEU A C 1
ATOM 849 O O . LEU A 1 98 ? 0.052 -12.492 7.238 1 90 98 LEU A O 1
ATOM 853 N N . ASN A 1 99 ? -0.771 -13.531 9.094 1 90.69 99 ASN A N 1
ATOM 854 C CA . ASN A 1 99 ? -2.09 -12.961 8.852 1 90.69 99 ASN A CA 1
ATOM 855 C C . ASN A 1 99 ? -2.057 -11.43 8.906 1 90.69 99 ASN A C 1
ATOM 857 O O . ASN A 1 99 ? -1.422 -10.852 9.789 1 90.69 99 ASN A O 1
ATOM 861 N N . THR A 1 100 ? -2.715 -10.812 7.934 1 92.31 100 THR A N 1
ATOM 862 C CA . THR A 1 100 ? -2.748 -9.359 7.863 1 92.31 100 THR A CA 1
ATOM 863 C C . THR A 1 100 ? -4.18 -8.844 7.973 1 92.31 100 THR A C 1
ATOM 865 O O . THR A 1 100 ? -4.402 -7.648 8.172 1 92.31 100 THR A O 1
ATOM 868 N N . PHE A 1 101 ? -5.098 -9.734 7.793 1 90.75 101 PHE A N 1
ATOM 869 C CA . PHE A 1 101 ? -6.52 -9.422 7.887 1 90.75 101 PHE A CA 1
ATOM 870 C C . PHE A 1 101 ? -7.164 -10.164 9.047 1 90.75 101 PHE A C 1
ATOM 872 O O . PHE A 1 101 ? -7.055 -11.391 9.148 1 90.75 101 PHE A O 1
ATOM 879 N N . TYR A 1 102 ? -7.809 -9.375 9.93 1 87.75 102 TYR A N 1
ATOM 880 C CA . TYR A 1 102 ? -8.531 -9.906 11.078 1 87.75 102 TYR A CA 1
ATOM 881 C C . TYR A 1 102 ? -9.969 -9.406 11.102 1 87.75 102 TYR A C 1
ATOM 883 O O . TYR A 1 102 ? -10.25 -8.328 11.633 1 87.75 102 TYR A O 1
ATOM 891 N N . PRO A 1 103 ? -10.789 -10.242 10.555 1 84.12 103 PRO A N 1
ATOM 892 C CA . PRO A 1 103 ? -12.172 -9.789 10.43 1 84.12 103 PRO A CA 1
ATOM 893 C C . PRO A 1 103 ? -12.852 -9.57 11.789 1 84.12 103 PRO A C 1
ATOM 895 O O . PRO A 1 103 ? -12.586 -10.305 12.742 1 84.12 103 PRO A O 1
ATOM 898 N N . PHE A 1 104 ? -13.766 -8.609 11.781 1 78.19 104 PHE A N 1
ATOM 899 C CA . PHE A 1 104 ? -14.555 -8.367 12.977 1 78.19 104 PHE A CA 1
ATOM 900 C C . PHE A 1 104 ? -15.586 -9.461 13.18 1 78.19 104 PHE A C 1
ATOM 902 O O . PHE A 1 104 ? -15.945 -9.789 14.312 1 78.19 104 PHE A O 1
ATOM 909 N N . ASN A 1 105 ? -15.977 -9.922 12.008 1 77.75 105 ASN A N 1
ATOM 910 C CA . ASN A 1 105 ? -16.906 -11.039 12.039 1 77.75 105 ASN A CA 1
ATOM 911 C C . ASN A 1 105 ? -16.219 -12.328 12.469 1 77.75 105 ASN A C 1
ATOM 913 O O . ASN A 1 105 ? -15.344 -12.844 11.766 1 77.75 105 ASN A O 1
ATOM 917 N N . THR A 1 106 ? -16.625 -12.844 13.539 1 79.31 106 THR A N 1
ATOM 918 C CA . THR A 1 106 ? -15.992 -14.008 14.148 1 79.31 106 THR A CA 1
ATOM 919 C C . THR A 1 106 ? -16.188 -15.25 13.289 1 79.31 106 THR A C 1
ATOM 921 O O . THR A 1 106 ? -15.508 -16.25 13.484 1 79.31 106 THR A O 1
ATOM 924 N N . ASN A 1 107 ? -17.016 -15.172 12.312 1 85 107 ASN A N 1
ATOM 925 C CA . ASN A 1 107 ? -17.234 -16.328 11.453 1 85 107 ASN A CA 1
ATOM 926 C C . ASN A 1 107 ? -16.172 -16.453 10.375 1 85 107 ASN A C 1
ATOM 928 O O . ASN A 1 107 ? -16.125 -17.453 9.648 1 85 107 ASN A O 1
ATOM 932 N N . GLN A 1 108 ? -15.359 -15.43 10.32 1 84.19 108 GLN A N 1
ATOM 933 C CA . GLN A 1 108 ? -14.273 -15.453 9.352 1 84.19 108 GLN A CA 1
ATOM 934 C C . GLN A 1 108 ? -12.922 -15.609 10.039 1 84.19 108 GLN A C 1
ATOM 936 O O . GLN A 1 108 ? -12.68 -15.016 11.094 1 84.19 108 GLN A O 1
ATOM 941 N N . ASN A 1 109 ? -12.117 -16.391 9.438 1 87.88 109 ASN A N 1
ATOM 942 C CA . ASN A 1 109 ? -10.797 -16.609 10.016 1 87.88 109 ASN A CA 1
ATOM 943 C C . ASN A 1 109 ? -9.797 -15.57 9.539 1 87.88 109 ASN A C 1
ATOM 945 O O . ASN A 1 109 ? -9.898 -15.062 8.422 1 87.88 109 ASN A O 1
ATOM 949 N N . PRO A 1 110 ? -8.891 -15.25 10.438 1 89.75 110 PRO A N 1
ATOM 950 C CA . PRO A 1 110 ? -7.789 -14.406 9.977 1 89.75 110 PRO A CA 1
ATOM 951 C C . PRO A 1 110 ? -7.062 -14.984 8.766 1 89.75 110 PRO A C 1
ATOM 953 O O . PRO A 1 110 ? -6.98 -16.203 8.617 1 89.75 110 PRO A O 1
ATOM 956 N N . SER A 1 111 ? -6.559 -14.062 7.887 1 91.44 111 SER A N 1
ATOM 957 C CA . SER A 1 111 ? -5.906 -14.508 6.66 1 91.44 111 SER A CA 1
ATOM 958 C C . SER A 1 111 ? -4.816 -13.531 6.23 1 91.44 111 SER A C 1
ATOM 960 O O . SER A 1 111 ? -4.797 -12.383 6.676 1 91.44 111 SER A O 1
ATOM 962 N N . ARG A 1 112 ? -3.965 -14.055 5.457 1 93.62 112 ARG A N 1
ATOM 963 C CA . ARG A 1 112 ? -2.955 -13.211 4.824 1 93.62 112 ARG A CA 1
ATOM 964 C C . ARG A 1 112 ? -3.4 -12.781 3.43 1 93.62 112 ARG A C 1
ATOM 966 O O . ARG A 1 112 ? -3.414 -13.586 2.498 1 93.62 112 ARG A O 1
ATOM 973 N N . ILE A 1 113 ? -3.678 -11.414 3.34 1 94.44 113 ILE A N 1
ATOM 974 C CA . ILE A 1 113 ? -4.18 -11.008 2.033 1 94.44 113 ILE A CA 1
ATOM 975 C C . ILE A 1 113 ? -3.465 -9.734 1.578 1 94.44 113 ILE A C 1
ATOM 977 O O . ILE A 1 113 ? -3.672 -9.266 0.458 1 94.44 113 ILE A O 1
ATOM 981 N N . ASP A 1 114 ? -2.619 -9.156 2.449 1 95.56 114 ASP A N 1
ATOM 982 C CA . ASP A 1 114 ? -1.768 -8.023 2.098 1 95.56 114 ASP A CA 1
ATOM 983 C C . ASP A 1 114 ? -0.34 -8.477 1.806 1 95.56 114 ASP A C 1
ATOM 985 O O . ASP A 1 114 ? 0.24 -9.25 2.572 1 95.56 114 ASP A O 1
ATOM 989 N N . TYR A 1 115 ? 0.21 -8.008 0.718 1 97 115 TYR A N 1
ATOM 990 C CA . TYR A 1 115 ? 1.522 -8.477 0.286 1 97 115 TYR A CA 1
ATOM 991 C C . TYR A 1 115 ? 2.408 -7.309 -0.133 1 97 115 TYR A C 1
ATOM 993 O O . TYR A 1 115 ? 1.908 -6.238 -0.492 1 97 115 TYR A O 1
ATOM 1001 N N . ILE A 1 116 ? 3.676 -7.5 -0.016 1 97.88 116 ILE A N 1
ATOM 1002 C CA . ILE A 1 116 ? 4.719 -6.695 -0.643 1 97.88 116 ILE A CA 1
ATOM 1003 C C . ILE A 1 116 ? 5.629 -7.594 -1.479 1 97.88 116 ILE A C 1
ATOM 1005 O O . ILE A 1 116 ? 6.484 -8.297 -0.938 1 97.88 116 ILE A O 1
ATOM 1009 N N . TRP A 1 117 ? 5.398 -7.602 -2.77 1 97.88 117 TRP A N 1
ATOM 1010 C CA . TRP A 1 117 ? 6.23 -8.32 -3.729 1 97.88 117 TRP A CA 1
ATOM 1011 C C . TRP A 1 117 ? 7.301 -7.402 -4.312 1 97.88 117 TRP A C 1
ATOM 1013 O O . TRP A 1 117 ? 7.016 -6.266 -4.691 1 97.88 117 TRP A O 1
ATOM 1023 N N . VAL A 1 118 ? 8.531 -7.938 -4.383 1 97.38 118 VAL A N 1
ATOM 1024 C CA . VAL A 1 118 ? 9.602 -7.074 -4.859 1 97.38 118 VAL A CA 1
ATOM 1025 C C . VAL A 1 118 ? 10.461 -7.824 -5.875 1 97.38 118 VAL A C 1
ATOM 1027 O O . VAL A 1 118 ? 10.5 -9.055 -5.879 1 97.38 118 VAL A O 1
ATOM 1030 N N . THR A 1 119 ? 11.109 -7.059 -6.777 1 95.81 119 THR A N 1
ATOM 1031 C CA . THR A 1 119 ? 12.047 -7.652 -7.719 1 95.81 119 THR A CA 1
ATOM 1032 C C . THR A 1 119 ? 13.289 -8.164 -6.988 1 95.81 119 THR A C 1
ATOM 1034 O O . THR A 1 119 ? 13.516 -7.832 -5.824 1 95.81 119 THR A O 1
ATOM 1037 N N . GLU A 1 120 ? 14.094 -8.961 -7.66 1 94.12 120 GLU A N 1
ATOM 1038 C CA . GLU A 1 120 ? 15.195 -9.727 -7.078 1 94.12 120 GLU A CA 1
ATOM 1039 C C . GLU A 1 120 ? 16.219 -8.812 -6.418 1 94.12 120 GLU A C 1
ATOM 1041 O O . GLU A 1 120 ? 16.656 -9.078 -5.301 1 94.12 120 GLU A O 1
ATOM 1046 N N . ASN A 1 121 ? 16.547 -7.773 -7.066 1 91.31 121 ASN A N 1
ATOM 1047 C CA . ASN A 1 121 ? 17.547 -6.863 -6.512 1 91.31 121 ASN A CA 1
ATOM 1048 C C . ASN A 1 121 ? 17.062 -6.234 -5.203 1 91.31 121 ASN A C 1
ATOM 1050 O O . ASN A 1 121 ? 17.828 -6.145 -4.238 1 91.31 121 ASN A O 1
ATOM 1054 N N . LEU A 1 122 ? 15.844 -5.812 -5.195 1 92.69 122 LEU A N 1
ATOM 1055 C CA . LEU A 1 122 ? 15.297 -5.25 -3.967 1 92.69 122 LEU A CA 1
ATOM 1056 C C . LEU A 1 122 ? 15.25 -6.297 -2.859 1 92.69 122 LEU A C 1
ATOM 1058 O O . LEU A 1 122 ? 15.539 -5.992 -1.699 1 92.69 122 LEU A O 1
ATOM 1062 N N . PHE A 1 123 ? 14.938 -7.477 -3.246 1 94.56 123 PHE A N 1
ATOM 1063 C CA . PHE A 1 123 ? 14.906 -8.555 -2.268 1 94.56 123 PHE A CA 1
ATOM 1064 C C . PHE A 1 123 ? 16.281 -8.773 -1.652 1 94.56 123 PHE A C 1
ATOM 1066 O O . PHE A 1 123 ? 16.406 -8.969 -0.441 1 94.56 123 PHE A O 1
ATOM 1073 N N . SER A 1 124 ? 17.281 -8.789 -2.482 1 93.25 124 SER A N 1
ATOM 1074 C CA . SER A 1 124 ? 18.641 -9.031 -2.018 1 93.25 124 SER A CA 1
ATOM 1075 C C . SER A 1 124 ? 19.078 -7.949 -1.035 1 93.25 124 SER A C 1
ATOM 1077 O O . SER A 1 124 ? 20.016 -8.156 -0.261 1 93.25 124 SER A O 1
ATOM 1079 N N . GLU A 1 125 ? 18.375 -6.801 -1.027 1 91.44 125 GLU A N 1
ATOM 1080 C CA . GLU A 1 125 ? 18.734 -5.684 -0.159 1 91.44 125 GLU A CA 1
ATOM 1081 C C . GLU A 1 125 ? 17.828 -5.629 1.068 1 91.44 125 GLU A C 1
ATOM 1083 O O . GLU A 1 125 ? 17.875 -4.668 1.842 1 91.44 125 GLU A O 1
ATOM 1088 N N . THR A 1 126 ? 17.031 -6.641 1.264 1 93.44 126 THR A N 1
ATOM 1089 C CA . THR A 1 126 ? 16.062 -6.652 2.357 1 93.44 126 THR A CA 1
ATOM 1090 C C . THR A 1 126 ? 16.781 -6.582 3.707 1 93.44 126 THR A C 1
ATOM 1092 O O . THR A 1 126 ? 17.75 -7.305 3.943 1 93.44 126 THR A O 1
ATOM 1095 N N . GLN A 1 127 ? 16.25 -5.691 4.535 1 91.88 127 GLN A N 1
ATOM 1096 C CA . GLN A 1 127 ? 16.812 -5.551 5.875 1 91.88 127 GLN A CA 1
ATOM 1097 C C . GLN A 1 127 ? 15.828 -6.027 6.938 1 91.88 127 GLN A C 1
ATOM 1099 O O . GLN A 1 127 ? 16.234 -6.637 7.93 1 91.88 127 GLN A O 1
ATOM 1104 N N . GLU A 1 128 ? 14.547 -5.684 6.711 1 92.69 128 GLU A N 1
ATOM 1105 C CA . GLU A 1 128 ? 13.562 -5.992 7.742 1 92.69 128 GLU A CA 1
ATOM 1106 C C . GLU A 1 128 ? 12.164 -6.121 7.148 1 92.69 128 GLU A C 1
ATOM 1108 O O . GLU A 1 128 ? 11.805 -5.379 6.238 1 92.69 128 GLU A O 1
ATOM 1113 N N . CYS A 1 129 ? 11.414 -7.074 7.637 1 93.88 129 CYS A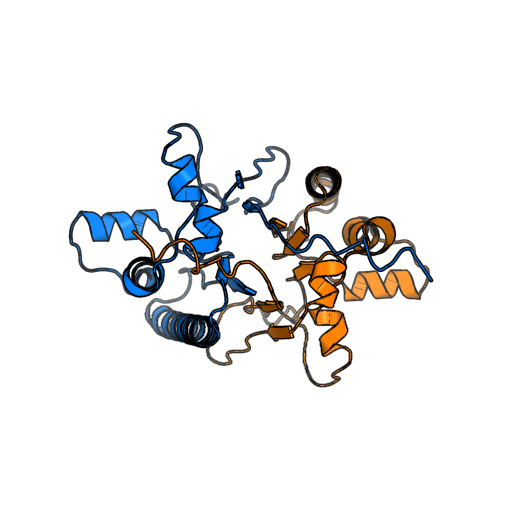 N 1
ATOM 1114 C CA . CYS A 1 129 ? 9.977 -7.215 7.418 1 93.88 129 CYS A CA 1
ATOM 1115 C C . CYS A 1 129 ? 9.234 -7.266 8.75 1 93.88 129 CYS A C 1
ATOM 1117 O O . CYS A 1 129 ? 9.562 -8.07 9.617 1 93.88 129 CYS A O 1
ATOM 1119 N N . LYS A 1 130 ? 8.25 -6.383 8.859 1 92.25 130 LYS A N 1
ATOM 1120 C CA . LYS A 1 130 ? 7.492 -6.34 10.109 1 92.25 130 LYS A CA 1
ATOM 1121 C C . LYS A 1 130 ? 5.992 -6.25 9.836 1 92.25 130 LYS A C 1
ATOM 1123 O O . LYS A 1 130 ? 5.555 -5.473 8.984 1 92.25 130 LYS A O 1
ATOM 1128 N N . ILE A 1 131 ? 5.238 -7.098 10.422 1 91.62 131 ILE A N 1
ATOM 1129 C CA . ILE A 1 131 ? 3.789 -6.945 10.531 1 91.62 131 ILE A CA 1
ATOM 1130 C C . ILE A 1 131 ? 3.432 -6.348 11.891 1 91.62 131 ILE A C 1
ATOM 1132 O O . ILE A 1 131 ? 3.672 -6.965 12.93 1 91.62 131 ILE A O 1
ATOM 1136 N N . VAL A 1 132 ? 2.852 -5.199 11.891 1 87.75 132 VAL A N 1
ATOM 1137 C CA . VAL A 1 132 ? 2.598 -4.48 13.133 1 87.75 132 VAL A CA 1
ATOM 1138 C C . VAL A 1 132 ? 1.344 -5.035 13.805 1 87.75 132 VAL A C 1
ATOM 1140 O O . VAL A 1 132 ? 0.256 -5.004 13.219 1 87.75 132 VAL A O 1
ATOM 1143 N N . ASN A 1 133 ? 1.595 -5.711 14.859 1 77.44 133 ASN A N 1
ATOM 1144 C CA . AS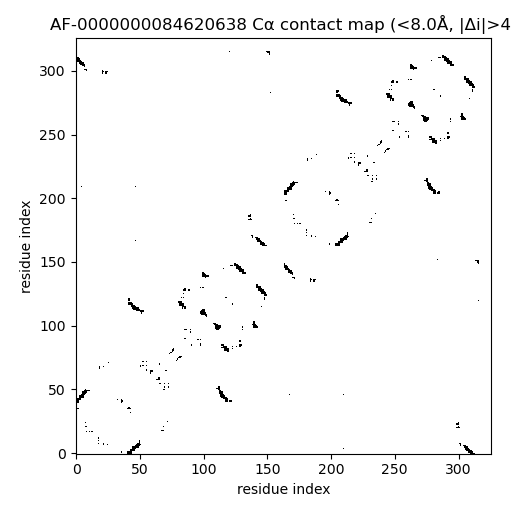N A 1 133 ? 0.51 -6.273 15.664 1 77.44 133 ASN A CA 1
ATOM 1145 C C . ASN A 1 133 ? 0.176 -5.387 16.859 1 77.44 133 ASN A C 1
ATOM 1147 O O . ASN A 1 133 ? 1.025 -5.152 17.719 1 77.44 133 ASN A O 1
ATOM 1151 N N . THR A 1 134 ? -0.777 -4.543 16.656 1 65.12 134 THR A N 1
ATOM 1152 C CA . THR A 1 134 ? -1.158 -3.797 17.844 1 65.12 134 THR A CA 1
ATOM 1153 C C . THR A 1 134 ? -2.453 -4.348 18.438 1 65.12 134 THR A C 1
ATOM 1155 O O . THR A 1 134 ? -3.467 -4.449 17.75 1 65.12 134 THR A O 1
ATOM 1158 N N . THR A 1 135 ? -2.402 -5.016 19.516 1 60.97 135 THR A N 1
ATOM 1159 C CA . THR A 1 135 ? -3.555 -5.574 20.219 1 60.97 135 THR A CA 1
ATOM 1160 C C . THR A 1 135 ? -4.578 -4.484 20.531 1 60.97 135 THR A C 1
ATOM 1162 O O . THR A 1 135 ? -5.746 -4.781 20.781 1 60.97 135 THR A O 1
ATOM 1165 N N . THR A 1 136 ? -4.141 -3.293 20.359 1 63.19 136 THR A N 1
ATOM 1166 C CA . THR A 1 136 ? -5.008 -2.221 20.828 1 63.19 136 THR A CA 1
ATOM 1167 C C . THR A 1 136 ? -5.656 -1.493 19.656 1 63.19 136 THR A C 1
ATOM 1169 O O . THR A 1 136 ? -6.512 -0.627 19.844 1 63.19 136 THR A O 1
ATOM 1172 N N . ILE A 1 137 ? -5.215 -1.894 18.453 1 62.88 137 ILE A N 1
ATOM 1173 C CA . ILE A 1 137 ? -5.762 -1.185 17.312 1 62.88 137 ILE A CA 1
ATOM 1174 C C . ILE A 1 137 ? -6.824 -2.047 16.625 1 62.88 137 ILE A C 1
ATOM 1176 O O . ILE A 1 137 ? -6.543 -3.168 16.203 1 62.88 137 ILE A O 1
ATOM 1180 N N . ASN A 1 138 ? -7.988 -1.618 16.719 1 67.69 138 ASN A N 1
ATOM 1181 C CA . ASN A 1 138 ? -9.094 -2.352 16.109 1 67.69 138 ASN A CA 1
ATOM 1182 C C . ASN A 1 138 ? -9.234 -2.018 14.633 1 67.69 138 ASN A C 1
ATOM 1184 O O . ASN A 1 138 ? -10.164 -1.313 14.234 1 67.69 138 ASN A O 1
ATOM 1188 N N . THR A 1 139 ? -8.273 -2.316 13.82 1 76.25 139 THR A N 1
ATOM 1189 C CA . THR A 1 139 ? -8.391 -2.355 12.367 1 76.25 139 THR A CA 1
ATOM 1190 C C . THR A 1 139 ? -8.414 -3.795 11.859 1 76.25 139 THR A C 1
ATOM 1192 O O . THR A 1 139 ? -7.926 -4.703 12.539 1 76.25 139 THR A O 1
ATOM 1195 N N . ASP A 1 140 ? -9.07 -3.965 10.82 1 82.62 140 ASP A N 1
ATOM 1196 C CA . ASP A 1 140 ? -9.141 -5.352 10.367 1 82.62 140 ASP A CA 1
ATOM 1197 C C . ASP A 1 140 ? -7.938 -5.703 9.492 1 82.62 140 ASP A C 1
ATOM 1199 O O . ASP A 1 140 ? -7.754 -6.863 9.125 1 82.62 140 ASP A O 1
ATOM 1203 N N . HIS A 1 141 ? -7.117 -4.723 9.141 1 88.19 141 HIS A N 1
ATOM 1204 C CA . HIS A 1 141 ? -5.863 -5.004 8.453 1 88.19 141 HIS A CA 1
ATOM 1205 C C . HIS A 1 141 ? -4.664 -4.562 9.289 1 88.19 141 HIS A C 1
ATOM 1207 O O . HIS A 1 141 ? -4.727 -3.547 9.984 1 88.19 141 HIS A O 1
ATOM 1213 N N . ARG A 1 142 ? -3.592 -5.227 9.141 1 89 142 ARG A N 1
ATOM 1214 C CA . ARG A 1 142 ? -2.363 -4.879 9.852 1 89 142 ARG A CA 1
ATOM 1215 C C . ARG A 1 142 ? -1.409 -4.109 8.945 1 89 142 ARG A C 1
ATOM 1217 O O . ARG A 1 142 ? -1.337 -4.375 7.738 1 89 142 ARG A O 1
ATOM 1224 N N . MET A 1 143 ? -0.679 -3.266 9.562 1 91.06 143 MET A N 1
ATOM 1225 C CA . MET A 1 143 ? 0.348 -2.492 8.867 1 91.06 143 MET A CA 1
ATOM 1226 C C . MET A 1 143 ? 1.569 -3.354 8.57 1 91.06 143 MET A C 1
ATOM 1228 O O . MET A 1 143 ? 2 -4.145 9.414 1 91.06 143 MET A O 1
ATOM 1232 N N . LEU A 1 144 ? 2.104 -3.207 7.367 1 94.44 144 LEU A N 1
ATOM 1233 C CA . LEU A 1 144 ? 3.334 -3.881 6.965 1 94.44 144 LEU A CA 1
ATOM 1234 C C . LEU A 1 144 ? 4.477 -2.883 6.816 1 94.44 144 LEU A C 1
ATOM 1236 O O . LEU A 1 144 ? 4.289 -1.792 6.273 1 94.44 144 LEU A O 1
ATOM 1240 N N . VAL A 1 145 ? 5.609 -3.287 7.332 1 95.31 145 VAL A N 1
ATOM 1241 C CA . VAL A 1 145 ? 6.816 -2.475 7.203 1 95.31 145 VAL A CA 1
ATOM 1242 C C . VAL A 1 145 ? 7.902 -3.271 6.488 1 95.31 145 VAL A C 1
ATOM 1244 O O . VAL A 1 145 ? 8.234 -4.391 6.895 1 95.31 145 VAL A O 1
ATOM 1247 N N . TYR A 1 146 ? 8.414 -2.74 5.387 1 96.56 146 TYR A N 1
ATOM 1248 C CA . TYR A 1 146 ? 9.492 -3.338 4.613 1 96.56 146 TYR A CA 1
ATOM 1249 C C . TYR A 1 146 ? 10.672 -2.375 4.484 1 96.56 146 TYR A C 1
ATOM 1251 O O . TYR A 1 146 ? 10.5 -1.24 4.027 1 96.56 146 TYR A O 1
ATOM 1259 N N . SER A 1 147 ? 11.836 -2.857 4.887 1 94.94 147 SER A N 1
ATOM 1260 C CA . SER A 1 147 ? 13.031 -2.023 4.852 1 94.94 147 SER A CA 1
ATOM 1261 C C . SER A 1 147 ? 14.102 -2.629 3.949 1 94.94 147 SER A C 1
ATOM 1263 O O . SER A 1 147 ? 14.367 -3.83 4.02 1 94.94 147 SER A O 1
ATOM 1265 N N . ILE A 1 148 ? 14.656 -1.75 3.146 1 92.94 148 ILE A N 1
ATOM 1266 C CA . ILE A 1 148 ? 15.75 -2.178 2.281 1 92.94 148 ILE A CA 1
ATOM 1267 C C . ILE A 1 148 ? 16.953 -1.254 2.471 1 92.94 148 ILE A C 1
ATOM 1269 O O . ILE A 1 148 ? 16.781 -0.086 2.836 1 92.94 148 ILE A O 1
ATOM 1273 N N . TRP A 1 149 ? 18.188 -1.845 2.205 1 84.06 149 TRP A N 1
ATOM 1274 C CA . TRP A 1 149 ? 19.406 -1.042 2.146 1 84.06 149 TRP A CA 1
ATOM 1275 C C . TRP A 1 149 ? 19.469 -0.26 0.838 1 84.06 149 TRP A C 1
ATOM 1277 O O . TRP A 1 149 ? 19.203 -0.808 -0.235 1 84.06 149 TRP A O 1
ATOM 1287 N N . SER A 1 150 ? 19.375 1.121 0.864 1 66.19 150 SER A N 1
ATOM 1288 C CA . SER A 1 150 ? 19.578 1.896 -0.355 1 66.19 150 SER A CA 1
ATOM 1289 C C . SER A 1 150 ? 20.922 2.617 -0.333 1 66.19 150 SER A C 1
ATOM 1291 O O . SER A 1 150 ? 21.281 3.227 0.673 1 66.19 150 SER A O 1
ATOM 1293 N N . GLU A 1 151 ? 22.047 2.205 -0.954 1 52.34 151 GLU A N 1
ATOM 1294 C CA . GLU A 1 151 ? 23.328 2.896 -0.998 1 52.34 151 GLU A CA 1
ATOM 1295 C C . GLU A 1 151 ? 23.141 4.387 -1.271 1 52.34 151 GLU A C 1
ATOM 1297 O O . GLU A 1 151 ? 23.719 5.227 -0.579 1 52.34 151 GLU A O 1
ATOM 1302 N N . ASP A 1 152 ? 22.828 4.738 -2.51 1 44.03 152 ASP A N 1
ATOM 1303 C CA . ASP A 1 152 ? 23.234 5.992 -3.133 1 44.03 152 ASP A CA 1
ATOM 1304 C C . ASP A 1 152 ? 22.453 7.168 -2.57 1 44.03 152 ASP A C 1
ATOM 1306 O O . ASP A 1 152 ? 22.594 8.297 -3.039 1 44.03 152 ASP A O 1
ATOM 1310 N N . LEU A 1 153 ? 21.203 7.082 -2.168 1 39.5 153 LEU A N 1
ATOM 1311 C CA . LEU A 1 153 ? 20.719 8.453 -2.297 1 39.5 153 LEU A CA 1
ATOM 1312 C C . LEU A 1 153 ? 21.578 9.406 -1.473 1 39.5 153 LEU A C 1
ATOM 1314 O O . LEU A 1 153 ? 21.156 10.531 -1.188 1 39.5 153 LEU A O 1
ATOM 1318 N N . ILE A 1 154 ? 22.516 8.891 -0.826 1 35.72 154 ILE A N 1
ATOM 1319 C CA . ILE A 1 154 ? 23.422 9.805 -0.133 1 35.72 154 ILE A CA 1
ATOM 1320 C C . ILE A 1 154 ? 23.891 10.898 -1.095 1 35.72 154 ILE A C 1
ATOM 1322 O O . ILE A 1 154 ? 24.5 10.602 -2.129 1 35.72 154 ILE A O 1
ATOM 1326 N N . GLY A 1 155 ? 23.234 11.953 -1.188 1 33.72 155 GLY A N 1
ATOM 1327 C CA . GLY A 1 155 ? 23.797 13.172 -1.755 1 33.72 155 GLY A CA 1
ATOM 1328 C C . GLY A 1 155 ? 25.297 13.289 -1.538 1 33.72 155 GLY A C 1
ATOM 1329 O O . GLY A 1 155 ? 25.828 12.797 -0.542 1 33.72 155 GLY A O 1
ATOM 1330 N N . ASN A 1 156 ? 26.062 13.352 -2.596 1 33.06 156 ASN A N 1
ATOM 1331 C CA . ASN A 1 156 ? 27.359 14.031 -2.615 1 33.06 156 ASN A CA 1
ATOM 1332 C C . ASN A 1 156 ? 27.344 15.305 -1.771 1 33.06 156 ASN A C 1
ATOM 1334 O O . ASN A 1 156 ? 26.922 16.359 -2.244 1 33.06 156 ASN A O 1
ATOM 1338 N N . ILE A 1 157 ? 27.062 15.398 -0.604 1 30.19 157 ILE A N 1
ATOM 1339 C CA . ILE A 1 157 ? 27.297 16.562 0.248 1 30.19 157 ILE A CA 1
ATOM 1340 C C . ILE A 1 157 ? 28.703 17.109 0.003 1 30.19 157 ILE A C 1
ATOM 1342 O O . ILE A 1 157 ? 29.109 18.094 0.622 1 30.19 157 ILE A O 1
ATOM 1346 N N . ALA A 1 158 ? 29.625 16.453 -0.652 1 31.42 158 ALA A N 1
ATOM 1347 C CA . ALA A 1 158 ? 30.891 17.141 -0.893 1 31.42 158 ALA A CA 1
ATOM 1348 C C . ALA A 1 158 ? 30.656 18.438 -1.668 1 31.42 158 ALA A C 1
ATOM 1350 O O . ALA A 1 158 ? 31.391 19.422 -1.484 1 31.42 158 ALA A O 1
ATOM 1351 N N . ASN A 1 159 ? 29.891 18.453 -2.66 1 30.16 159 ASN A N 1
ATOM 1352 C CA . ASN A 1 159 ? 29.953 19.656 -3.488 1 30.16 159 ASN A CA 1
ATOM 1353 C C . ASN A 1 159 ? 29.094 20.781 -2.908 1 30.16 159 ASN A C 1
ATOM 1355 O O . ASN A 1 159 ? 28.953 21.844 -3.523 1 30.16 159 ASN A O 1
ATOM 1359 N N . ILE A 1 160 ? 28.125 20.547 -1.963 1 27.78 160 ILE A N 1
ATOM 1360 C CA . ILE A 1 160 ? 27.391 21.734 -1.56 1 27.78 160 ILE A CA 1
ATOM 1361 C C . ILE A 1 160 ? 28.203 22.531 -0.537 1 27.78 160 ILE A C 1
ATOM 1363 O O . ILE A 1 160 ? 27.688 23.484 0.064 1 27.78 160 ILE A O 1
ATOM 1367 N N . LYS A 1 161 ? 29.297 22.125 0.036 1 27.91 161 LYS A N 1
ATOM 1368 C CA . LYS A 1 161 ? 29.953 23.156 0.847 1 27.91 161 LYS A CA 1
ATOM 1369 C C . LYS A 1 161 ? 30.172 24.438 0.043 1 27.91 161 LYS A C 1
ATOM 1371 O O . LYS A 1 161 ? 29.984 25.531 0.557 1 27.91 161 LYS A O 1
ATOM 1376 N N . ARG A 1 162 ? 31.203 24.422 -0.941 1 25.98 162 ARG A N 1
ATOM 1377 C CA . ARG A 1 162 ? 32.125 25.547 -1.16 1 25.98 162 ARG A CA 1
ATOM 1378 C C . ARG A 1 162 ? 31.406 26.703 -1.875 1 25.98 162 ARG A C 1
ATOM 1380 O O . ARG A 1 162 ? 32.031 27.719 -2.18 1 25.98 162 ARG A O 1
ATOM 1387 N N . LYS A 1 163 ? 30.125 26.844 -2.127 1 21.16 163 LYS A N 1
ATOM 1388 C CA . LYS A 1 163 ? 30.016 28.25 -2.471 1 21.16 163 LYS A CA 1
ATOM 1389 C C . LYS A 1 163 ? 29.766 29.094 -1.228 1 21.16 163 LYS A C 1
ATOM 1391 O O . LYS A 1 163 ? 29.016 28.703 -0.333 1 21.16 163 LYS A O 1
ATOM 1396 N N . MET B 1 1 ? 15.969 2.512 2.736 1 94.44 1 MET B N 1
ATOM 1397 C CA . MET B 1 1 ? 14.609 2.961 2.477 1 94.44 1 MET B CA 1
ATOM 1398 C C . MET B 1 1 ? 13.594 2.088 3.213 1 94.44 1 MET B C 1
ATOM 1400 O O . MET B 1 1 ? 13.766 0.871 3.297 1 94.44 1 MET B O 1
ATOM 1404 N N . ARG B 1 2 ? 12.578 2.77 3.738 1 96.06 2 ARG B N 1
ATOM 1405 C CA . ARG B 1 2 ? 11.531 2.047 4.453 1 96.06 2 ARG B CA 1
ATOM 1406 C C . ARG B 1 2 ? 10.164 2.311 3.83 1 96.06 2 ARG B C 1
ATOM 1408 O O . ARG B 1 2 ? 9.82 3.457 3.539 1 96.06 2 ARG B O 1
ATOM 1415 N N . ILE B 1 3 ? 9.477 1.175 3.584 1 97.44 3 ILE B N 1
ATOM 1416 C CA . ILE B 1 3 ? 8.109 1.229 3.078 1 97.44 3 ILE B CA 1
ATOM 1417 C C . ILE B 1 3 ? 7.133 0.821 4.18 1 97.44 3 ILE B C 1
ATOM 1419 O O . ILE B 1 3 ? 7.262 -0.257 4.766 1 97.44 3 ILE B O 1
ATOM 1423 N N . ILE B 1 4 ? 6.211 1.687 4.48 1 96.81 4 ILE B N 1
ATOM 1424 C CA . ILE B 1 4 ? 5.184 1.445 5.484 1 96.81 4 ILE B CA 1
ATOM 1425 C C . ILE B 1 4 ? 3.809 1.403 4.816 1 96.81 4 ILE B C 1
ATOM 1427 O O . ILE B 1 4 ? 3.332 2.416 4.301 1 96.81 4 ILE B O 1
AT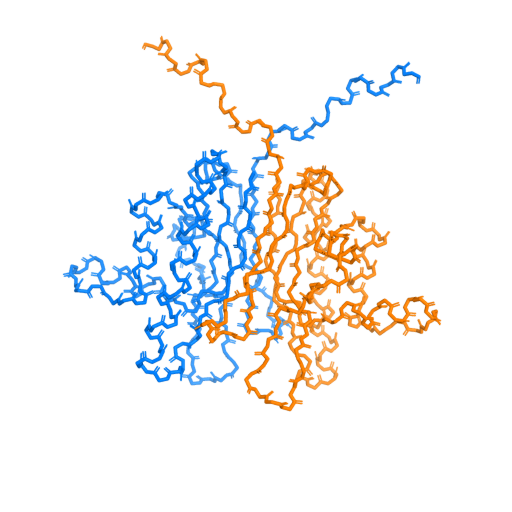OM 1431 N N . ASN B 1 5 ? 3.232 0.217 4.727 1 96.62 5 ASN B N 1
ATOM 1432 C CA . ASN B 1 5 ? 1.886 0.048 4.191 1 96.62 5 ASN B CA 1
ATOM 1433 C C . ASN B 1 5 ? 0.833 0.093 5.297 1 96.62 5 ASN B C 1
ATOM 1435 O O . ASN B 1 5 ? 0.696 -0.857 6.066 1 96.62 5 ASN B O 1
ATOM 1439 N N . TYR B 1 6 ? 0.055 1.159 5.277 1 93.25 6 TYR B N 1
ATOM 1440 C CA . TYR B 1 6 ? -0.855 1.511 6.363 1 93.25 6 TYR B CA 1
ATOM 1441 C C . TYR B 1 6 ? -2.307 1.315 5.941 1 93.25 6 TYR B C 1
ATOM 1443 O O . TYR B 1 6 ? -2.666 1.575 4.793 1 93.25 6 TYR B O 1
ATOM 1451 N N . TYR B 1 7 ? -3.07 0.805 6.91 1 91.12 7 TYR B N 1
ATOM 1452 C CA . TYR B 1 7 ? -4.52 0.729 6.762 1 91.12 7 TYR B CA 1
ATOM 1453 C C . TYR B 1 7 ? -5.223 1.337 7.969 1 91.12 7 TYR B C 1
ATOM 1455 O O . TYR B 1 7 ? -5.254 0.735 9.047 1 91.12 7 TYR B O 1
ATOM 1463 N N . GLY B 1 8 ? -5.75 2.447 7.727 1 88.94 8 GLY B N 1
ATOM 1464 C CA . GLY B 1 8 ? -6.398 3.174 8.812 1 88.94 8 GLY B CA 1
ATOM 1465 C C . GLY B 1 8 ? -7.809 2.691 9.094 1 88.94 8 GLY B C 1
ATOM 1466 O O . GLY B 1 8 ? -8.414 2.014 8.266 1 88.94 8 GLY B O 1
ATOM 1467 N N . LYS B 1 9 ? -8.273 3.135 10.188 1 82.25 9 LYS B N 1
ATOM 1468 C CA . LYS B 1 9 ? -9.617 2.762 10.617 1 82.25 9 LYS B CA 1
ATOM 1469 C C . LYS B 1 9 ? -10.672 3.535 9.836 1 82.25 9 LYS B C 1
ATOM 1471 O O . LYS B 1 9 ? -10.562 4.75 9.664 1 82.25 9 LYS B O 1
ATOM 1476 N N . SER B 1 10 ? -11.688 2.699 9.383 1 75.69 10 SER B N 1
ATOM 1477 C CA . SER B 1 10 ? -12.789 3.367 8.688 1 75.69 10 SER B CA 1
ATOM 1478 C C . SER B 1 10 ? -13.758 4.012 9.672 1 75.69 10 SER B C 1
ATOM 1480 O O . SER B 1 10 ? -13.898 3.545 10.805 1 75.69 10 SER B O 1
ATOM 1482 N N . GLY B 1 11 ? -13.984 5.316 9.695 1 61.53 11 GLY B N 1
ATOM 1483 C CA . GLY B 1 11 ? -14.844 6.098 10.57 1 61.53 11 GLY B CA 1
ATOM 1484 C C . GLY B 1 11 ? -16.094 5.355 11 1 61.53 11 GLY B C 1
ATOM 1485 O O . GLY B 1 11 ? -16.906 5.883 11.766 1 61.53 11 GLY B O 1
ATOM 1486 N N . ARG B 1 12 ? -16.469 4.195 10.469 1 56.09 12 ARG B N 1
ATOM 1487 C CA . ARG B 1 12 ? -17.719 3.58 10.859 1 56.09 12 ARG B CA 1
ATOM 1488 C C . ARG B 1 12 ? -17.688 3.123 12.312 1 56.09 12 ARG B C 1
ATOM 1490 O O . ARG B 1 12 ? -18.703 2.705 12.875 1 56.09 12 ARG B O 1
ATOM 1497 N N . VAL B 1 13 ? -16.516 3.266 12.898 1 52.47 13 VAL B N 1
ATOM 1498 C CA . VAL B 1 13 ? -16.547 2.781 14.273 1 52.47 13 VAL B CA 1
ATOM 1499 C C . VAL B 1 13 ? -16.969 3.916 15.211 1 52.47 13 VAL B C 1
ATOM 1501 O O . VAL B 1 13 ? -16.828 5.094 14.875 1 52.47 13 VAL B O 1
ATOM 1504 N N . THR B 1 14 ? -17.641 3.635 16.297 1 54.03 14 THR B N 1
ATOM 1505 C CA . THR B 1 14 ? -18.109 4.629 17.25 1 54.03 14 THR B CA 1
ATOM 1506 C C . THR B 1 14 ? -16.984 5.605 17.609 1 54.03 14 THR B C 1
ATOM 1508 O O . THR B 1 14 ? -15.812 5.242 17.609 1 54.03 14 THR B O 1
ATOM 1511 N N . LEU B 1 15 ? -17.359 6.895 17.734 1 54.78 15 LEU B N 1
ATOM 1512 C CA . LEU B 1 15 ? -16.5 8.07 17.875 1 54.78 15 LEU B CA 1
ATOM 1513 C C . LEU B 1 15 ? -15.469 7.859 18.984 1 54.78 15 LEU B C 1
ATOM 1515 O O . LEU B 1 15 ? -14.305 8.219 18.828 1 54.78 15 LEU B O 1
ATOM 1519 N N . ASP B 1 16 ? -15.93 7.359 20.188 1 58.03 16 ASP B N 1
ATOM 1520 C CA . ASP B 1 16 ? -15.031 7.281 21.328 1 58.03 16 ASP B CA 1
ATOM 1521 C C . ASP B 1 16 ? -13.914 6.266 21.078 1 58.03 16 ASP B C 1
ATOM 1523 O O . ASP B 1 16 ? -12.742 6.547 21.328 1 58.03 16 ASP B O 1
ATOM 1527 N N . ASN B 1 17 ? -14.188 5.086 20.703 1 60.69 17 ASN B N 1
ATOM 1528 C CA . ASN B 1 17 ? -13.211 4.027 20.453 1 60.69 17 ASN B CA 1
ATOM 1529 C C . ASN B 1 17 ? -12.367 4.32 19.219 1 60.69 17 ASN B C 1
ATOM 1531 O O . ASN B 1 17 ? -11.18 3.977 19.172 1 60.69 17 ASN B O 1
ATOM 1535 N N . PHE B 1 18 ? -12.922 5.148 18.5 1 62.62 18 PHE B N 1
ATOM 1536 C CA . PHE B 1 18 ? -12.234 5.535 17.281 1 62.62 18 PHE B CA 1
ATOM 1537 C C . PHE B 1 18 ? -11.047 6.441 17.594 1 62.62 18 PHE B C 1
ATOM 1539 O O . PHE B 1 18 ? -9.93 6.188 17.141 1 62.62 18 PHE B O 1
ATOM 1546 N N . ASN B 1 19 ? -11.383 7.18 18.594 1 72.69 19 ASN B N 1
ATOM 1547 C CA . ASN B 1 19 ? -10.359 8.18 18.891 1 72.69 19 ASN B CA 1
ATOM 1548 C C . ASN B 1 19 ? -9.133 7.539 19.531 1 72.69 19 ASN B C 1
ATOM 1550 O O . ASN B 1 19 ? -7.996 7.898 19.203 1 72.69 19 ASN B O 1
ATOM 1554 N N . GLN B 1 20 ? -9.406 6.562 20.312 1 78 20 GLN B N 1
ATOM 1555 C CA . GLN B 1 20 ? -8.266 5.973 21 1 78 20 GLN B CA 1
ATOM 1556 C C . GLN B 1 20 ? -7.469 5.07 20.062 1 78 20 GLN B C 1
ATOM 1558 O O . GLN B 1 20 ? -6.234 5.102 20.062 1 78 20 GLN B O 1
ATOM 1563 N N . GLU B 1 21 ? -8.188 4.398 19.266 1 77.25 21 GLU B N 1
ATOM 1564 C CA . GLU B 1 21 ? -7.531 3.479 18.344 1 77.25 21 GLU B CA 1
ATOM 1565 C C . GLU B 1 21 ? -6.758 4.234 17.281 1 77.25 21 GLU B C 1
ATOM 1567 O O . GLU B 1 21 ? -5.641 3.846 16.922 1 77.25 21 GLU B O 1
ATOM 1572 N N . VAL B 1 22 ? -7.379 5.23 16.906 1 81.19 22 VAL B N 1
ATOM 1573 C CA . VAL B 1 22 ? -6.73 6.074 15.898 1 81.19 22 VAL B CA 1
ATOM 1574 C C . VAL B 1 22 ? -5.453 6.676 16.469 1 81.19 22 VAL B C 1
ATOM 1576 O O . VAL B 1 22 ? -4.41 6.691 15.812 1 81.19 22 VAL B O 1
ATOM 1579 N N . LYS B 1 23 ? -5.566 7.051 17.688 1 84.5 23 LYS B N 1
ATOM 1580 C CA . LYS B 1 23 ? -4.402 7.633 18.344 1 84.5 23 LYS B CA 1
ATOM 1581 C C . LYS B 1 23 ? -3.27 6.617 18.453 1 84.5 23 LYS B C 1
ATOM 1583 O O . LYS B 1 23 ? -2.105 6.953 18.219 1 84.5 23 LYS B O 1
ATOM 1588 N N . ILE B 1 24 ? -3.574 5.469 18.797 1 84.81 24 ILE B N 1
ATOM 1589 C CA . ILE B 1 24 ? -2.572 4.422 18.953 1 84.81 24 ILE B CA 1
ATOM 1590 C C . ILE B 1 24 ? -1.892 4.145 17.609 1 84.81 24 ILE B C 1
ATOM 1592 O O . ILE B 1 24 ? -0.668 4.004 17.547 1 84.81 24 ILE B O 1
ATOM 1596 N N . TYR B 1 25 ? -2.658 4.086 16.641 1 86.12 25 TYR B N 1
ATOM 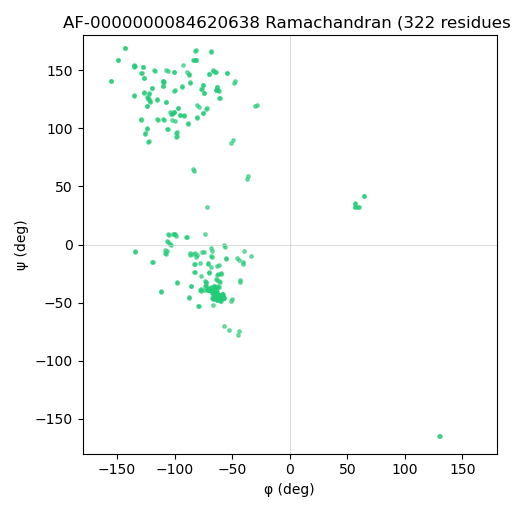1597 C CA . TYR B 1 25 ? -2.109 3.828 15.312 1 86.12 25 TYR B CA 1
ATOM 1598 C C . TYR B 1 25 ? -1.219 4.977 14.852 1 86.12 25 TYR B C 1
ATOM 1600 O O . TYR B 1 25 ? -0.15 4.754 14.281 1 86.12 25 TYR B O 1
ATOM 1608 N N . PHE B 1 26 ? -1.646 6.141 15.172 1 90.19 26 PHE B N 1
ATOM 1609 C CA . PHE B 1 26 ? -0.854 7.316 14.828 1 90.19 26 PHE B CA 1
ATOM 1610 C C . PHE B 1 26 ? 0.48 7.305 15.562 1 90.19 26 PHE B C 1
ATOM 1612 O O . PHE B 1 26 ? 1.524 7.582 14.969 1 90.19 26 PHE B O 1
ATOM 1619 N N . ASP B 1 27 ? 0.37 6.934 16.766 1 91.75 27 ASP B N 1
ATOM 1620 C CA . ASP B 1 27 ? 1.594 6.883 17.547 1 91.75 27 ASP B CA 1
ATOM 1621 C C . ASP B 1 27 ? 2.561 5.836 17 1 91.75 27 ASP B C 1
ATOM 1623 O O . ASP B 1 27 ? 3.775 6.043 17.016 1 91.75 27 ASP B O 1
ATOM 1627 N N . LYS B 1 28 ? 2.014 4.789 16.562 1 92.38 28 LYS B N 1
ATOM 1628 C CA . LYS B 1 28 ? 2.869 3.754 15.992 1 92.38 28 LYS B CA 1
ATOM 1629 C C . LYS B 1 28 ? 3.529 4.234 14.703 1 92.38 28 LYS B C 1
ATOM 1631 O O . LYS B 1 28 ? 4.711 3.975 14.469 1 92.38 28 LYS B O 1
ATOM 1636 N N . ILE B 1 29 ? 2.787 4.895 13.898 1 94.31 29 ILE B N 1
ATOM 1637 C CA . ILE B 1 29 ? 3.348 5.469 12.68 1 94.31 29 ILE B CA 1
ATOM 1638 C C . ILE B 1 29 ? 4.469 6.445 13.039 1 94.31 29 ILE B C 1
ATOM 1640 O O . ILE B 1 29 ? 5.547 6.41 12.438 1 94.31 29 ILE B O 1
ATOM 1644 N N . LYS B 1 30 ? 4.191 7.273 13.984 1 96.12 30 LYS B N 1
ATOM 1645 C CA . LYS B 1 30 ? 5.191 8.25 14.406 1 96.12 30 LYS B CA 1
ATOM 1646 C C . LYS B 1 30 ? 6.473 7.562 14.875 1 96.12 30 LYS B C 1
ATOM 1648 O O . LYS B 1 30 ? 7.574 8 14.531 1 96.12 30 LYS B O 1
ATOM 1653 N N . GLU B 1 31 ? 6.254 6.539 15.609 1 95.69 31 GLU B N 1
ATOM 1654 C CA . GLU B 1 31 ? 7.398 5.766 16.094 1 95.69 31 GLU B CA 1
ATOM 1655 C C . GLU B 1 31 ? 8.211 5.207 14.922 1 95.69 31 GLU B C 1
ATOM 1657 O O . GLU B 1 31 ? 9.438 5.355 14.891 1 95.69 31 GLU B O 1
ATOM 1662 N N . LEU B 1 32 ? 7.586 4.629 14.031 1 95.06 32 LEU B N 1
ATOM 1663 C CA . LEU B 1 32 ? 8.25 4.023 12.883 1 95.06 32 LEU B CA 1
ATOM 1664 C C . LEU B 1 32 ? 8.969 5.078 12.055 1 95.06 32 LEU B C 1
ATOM 1666 O O . LEU B 1 32 ? 10.102 4.859 11.602 1 95.06 32 LEU B O 1
ATOM 1670 N N . VAL B 1 33 ? 8.305 6.172 11.844 1 96.81 33 VAL B N 1
ATOM 1671 C CA . VAL B 1 33 ? 8.883 7.254 11.062 1 96.81 33 VAL B CA 1
ATOM 1672 C C . VAL B 1 33 ? 10.117 7.809 11.773 1 96.81 33 VAL B C 1
ATOM 1674 O O . VAL B 1 33 ? 11.164 8 11.148 1 96.81 33 VAL B O 1
ATOM 1677 N N . ARG B 1 34 ? 10.016 8.031 13.039 1 96.94 34 ARG B N 1
ATOM 1678 C CA . ARG B 1 34 ? 11.148 8.555 13.805 1 96.94 34 ARG B CA 1
ATOM 1679 C C . ARG B 1 34 ? 12.32 7.59 13.773 1 96.94 34 ARG B C 1
ATOM 1681 O O . ARG B 1 34 ? 13.469 8.008 13.617 1 96.94 34 ARG B O 1
ATOM 1688 N N . GLU B 1 35 ? 11.992 6.312 13.961 1 95.12 35 GLU B N 1
ATOM 1689 C CA . GLU B 1 35 ? 13.023 5.289 13.891 1 95.12 35 GLU B CA 1
ATOM 1690 C C . GLU B 1 35 ? 13.719 5.301 12.523 1 95.12 35 GLU B C 1
ATOM 1692 O O . GLU B 1 35 ? 14.938 5.176 12.445 1 95.12 35 GLU B O 1
ATOM 1697 N N . SER B 1 36 ? 12.961 5.441 11.508 1 94.44 36 SER B N 1
ATOM 1698 C CA . SER B 1 36 ? 13.484 5.461 10.148 1 94.44 36 SER B CA 1
ATOM 1699 C C . SER B 1 36 ? 14.375 6.68 9.914 1 94.44 36 SER B C 1
ATOM 1701 O O . SER B 1 36 ? 15.453 6.566 9.336 1 94.44 36 SER B O 1
ATOM 1703 N N . LYS B 1 37 ? 13.922 7.781 10.414 1 93.81 37 LYS B N 1
ATOM 1704 C CA . LYS B 1 37 ? 14.695 9.008 10.242 1 93.81 37 LYS B CA 1
ATOM 1705 C C . LYS B 1 37 ? 16 8.961 11.031 1 93.81 37 LYS B C 1
ATOM 1707 O O . LYS B 1 37 ? 17.031 9.469 10.57 1 93.81 37 LYS B O 1
ATOM 1712 N N . ALA B 1 38 ? 15.938 8.383 12.156 1 93.81 38 ALA B N 1
ATOM 1713 C CA . ALA B 1 38 ? 17.141 8.219 12.969 1 93.81 38 ALA B CA 1
ATOM 1714 C C . ALA B 1 38 ? 18.203 7.406 12.219 1 93.81 38 ALA B C 1
ATOM 1716 O O . ALA B 1 38 ? 19.406 7.574 12.445 1 93.81 38 ALA B O 1
ATOM 1717 N N . GLN B 1 39 ? 17.781 6.598 11.32 1 91.44 39 GLN B N 1
ATOM 1718 C CA . GLN B 1 39 ? 18.672 5.773 10.523 1 91.44 39 GLN B CA 1
ATOM 1719 C C . GLN B 1 39 ? 18.922 6.402 9.156 1 91.44 39 GLN B C 1
ATOM 1721 O O . GLN B 1 39 ? 19.453 5.746 8.25 1 91.44 39 GLN B O 1
ATOM 1726 N N . ASN B 1 40 ? 18.453 7.625 8.953 1 91.25 40 ASN B N 1
ATOM 1727 C CA . ASN B 1 40 ? 18.609 8.398 7.723 1 91.25 40 ASN B CA 1
ATOM 1728 C C . ASN B 1 40 ? 17.969 7.68 6.535 1 91.25 40 ASN B C 1
ATOM 1730 O O . ASN B 1 40 ? 18.484 7.727 5.422 1 91.25 40 ASN B O 1
ATOM 1734 N N . ALA B 1 41 ? 16.906 6.961 6.824 1 93.31 41 ALA B N 1
ATOM 1735 C CA . ALA B 1 41 ? 16.219 6.223 5.766 1 93.31 41 ALA B CA 1
ATOM 1736 C C . ALA B 1 41 ? 15.195 7.098 5.066 1 93.31 41 ALA B C 1
ATOM 1738 O O . ALA B 1 41 ? 14.508 7.898 5.707 1 93.31 41 ALA B O 1
ATOM 1739 N N . GLU B 1 42 ? 15.125 6.945 3.721 1 94.19 42 GLU B N 1
ATOM 1740 C CA . GLU B 1 42 ? 13.961 7.469 3.006 1 94.19 42 GLU B CA 1
ATOM 1741 C C . GLU B 1 42 ? 12.711 6.652 3.309 1 94.19 42 GLU B C 1
ATOM 1743 O O . GLU B 1 42 ? 12.797 5.445 3.547 1 94.19 42 GLU B O 1
ATOM 1748 N N . ILE B 1 43 ? 11.594 7.379 3.326 1 96.81 43 ILE B N 1
ATOM 1749 C CA . ILE B 1 43 ? 10.375 6.703 3.762 1 96.81 43 ILE B CA 1
ATOM 1750 C C . ILE B 1 43 ? 9.289 6.875 2.705 1 96.81 43 ILE B C 1
ATOM 1752 O O . ILE B 1 43 ? 9.109 7.965 2.158 1 96.81 43 ILE B O 1
ATOM 1756 N N . ILE B 1 44 ? 8.664 5.742 2.35 1 97.62 44 ILE B N 1
ATOM 1757 C CA . ILE B 1 44 ? 7.391 5.734 1.639 1 97.62 44 ILE B CA 1
ATOM 1758 C C . ILE B 1 44 ? 6.285 5.238 2.566 1 97.62 44 ILE B C 1
ATOM 1760 O O . ILE B 1 44 ? 6.309 4.086 3.006 1 97.62 44 ILE B O 1
ATOM 1764 N N . LEU B 1 45 ? 5.418 6.102 3.006 1 98.19 45 LEU B N 1
ATOM 1765 C CA . LEU B 1 45 ? 4.234 5.781 3.795 1 98.19 45 LEU B CA 1
ATOM 1766 C C . LEU B 1 45 ? 2.984 5.777 2.92 1 98.19 45 LEU B C 1
ATOM 1768 O O . LEU B 1 45 ? 2.594 6.816 2.381 1 98.19 45 LEU B O 1
ATOM 1772 N N . LEU B 1 46 ? 2.352 4.543 2.752 1 98.25 46 LEU B N 1
ATOM 1773 C CA . LEU B 1 46 ? 1.267 4.469 1.78 1 98.25 46 LEU B CA 1
ATOM 1774 C C . LEU B 1 46 ? 0.16 3.539 2.27 1 98.25 46 LEU B C 1
ATOM 1776 O O . LEU B 1 46 ? 0.334 2.828 3.262 1 98.25 46 LEU B O 1
ATOM 1780 N N . GLY B 1 47 ? -0.946 3.602 1.564 1 96.56 47 GLY B N 1
ATOM 1781 C CA . GLY B 1 47 ? -2.064 2.709 1.832 1 96.56 47 GLY B CA 1
ATOM 1782 C C . GLY B 1 47 ? -3.389 3.438 1.968 1 96.56 47 GLY B C 1
ATOM 1783 O O . GLY B 1 47 ? -3.539 4.559 1.477 1 96.56 47 GLY B O 1
ATOM 1784 N N . ASP B 1 48 ? -4.336 2.699 2.525 1 94.19 48 ASP B N 1
ATOM 1785 C CA . ASP B 1 48 ? -5.68 3.219 2.76 1 94.19 48 ASP B CA 1
ATOM 1786 C C . ASP B 1 48 ? -5.773 3.908 4.117 1 94.19 48 ASP B C 1
ATOM 1788 O O . ASP B 1 48 ? -5.926 3.244 5.148 1 94.19 48 ASP B O 1
ATOM 1792 N N . PHE B 1 49 ? -5.773 5.219 4.102 1 94 49 PHE B N 1
ATOM 1793 C CA . PHE B 1 49 ? -5.773 5.984 5.34 1 94 49 PHE B CA 1
ATOM 1794 C C . PHE B 1 49 ? -7.184 6.113 5.898 1 94 49 PHE B C 1
ATOM 1796 O O . PHE B 1 49 ? -7.367 6.414 7.078 1 94 49 PHE B O 1
ATOM 1803 N N . ASN B 1 50 ? -8.133 5.996 5.094 1 91.06 50 ASN B N 1
ATOM 1804 C CA . ASN B 1 50 ? -9.531 6.219 5.449 1 91.06 50 ASN B CA 1
ATOM 1805 C C . ASN B 1 50 ? -9.75 7.617 6.023 1 91.06 50 ASN B C 1
ATOM 1807 O O . ASN B 1 50 ? -10.508 7.789 6.98 1 91.06 50 ASN B O 1
ATOM 1811 N N . LEU B 1 51 ? -8.969 8.578 5.543 1 91.88 51 LEU B N 1
ATOM 1812 C CA . LEU B 1 51 ? -9.039 9.984 5.914 1 91.88 51 LEU B CA 1
ATOM 1813 C C . LEU B 1 51 ? -9.117 10.867 4.672 1 91.88 51 LEU B C 1
ATOM 1815 O O . LEU B 1 51 ? -8.516 10.562 3.645 1 91.88 51 LEU B O 1
ATOM 1819 N N . HIS B 1 52 ? -9.797 11.938 4.848 1 91.81 52 HIS B N 1
ATOM 1820 C CA . HIS B 1 52 ? -9.977 12.852 3.727 1 91.81 52 HIS B CA 1
ATOM 1821 C C . HIS B 1 52 ? -9.039 14.055 3.842 1 91.81 52 HIS B C 1
ATOM 1823 O O . HIS B 1 52 ? -9.25 14.93 4.68 1 91.81 52 HIS B O 1
ATOM 1829 N N . TYR B 1 53 ? -8.102 14.117 2.93 1 92.31 53 TYR B N 1
ATOM 1830 C CA . TYR B 1 53 ? -7.105 15.18 2.957 1 92.31 53 TYR B CA 1
ATOM 1831 C C . TYR B 1 53 ? -7.754 16.547 2.711 1 92.31 53 TYR B C 1
ATOM 1833 O O . TYR B 1 53 ? -7.348 17.547 3.297 1 92.31 53 TYR B O 1
ATOM 1841 N N . GLU B 1 54 ? -8.773 16.547 1.856 1 88.44 54 GLU B N 1
ATOM 1842 C CA . GLU B 1 54 ? -9.445 17.812 1.523 1 88.44 54 GLU B CA 1
ATOM 1843 C C . GLU B 1 54 ? -10.086 18.438 2.758 1 88.44 54 GLU B C 1
ATOM 1845 O O . GLU B 1 54 ? -10.141 19.656 2.877 1 88.44 54 GLU B O 1
ATOM 1850 N N . LYS B 1 55 ? -10.578 17.656 3.582 1 90.38 55 LYS B N 1
ATOM 1851 C CA . LYS B 1 55 ? -11.164 18.156 4.82 1 90.38 55 LYS B CA 1
ATOM 1852 C C . LYS B 1 55 ? -10.094 18.719 5.75 1 90.38 55 LYS B C 1
ATOM 1854 O O . LYS B 1 55 ? -10.312 19.734 6.402 1 90.38 55 LYS B O 1
ATOM 1859 N N . TYR B 1 56 ? -8.953 18.047 5.816 1 92.94 56 TYR B N 1
ATOM 1860 C CA . TYR B 1 56 ? -7.793 18.562 6.539 1 92.94 56 TYR B CA 1
ATOM 1861 C C . TYR B 1 56 ? -7.375 19.922 6.012 1 92.94 56 TYR B C 1
ATOM 1863 O O . TYR B 1 56 ? -7.211 20.875 6.781 1 92.94 56 TYR B O 1
ATOM 1871 N N . LEU B 1 57 ? -7.305 20.062 4.715 1 90.56 57 LEU B N 1
ATOM 1872 C CA . LEU B 1 57 ? -6.895 21.312 4.094 1 90.56 57 LEU B CA 1
ATOM 1873 C C . LEU B 1 57 ? -7.906 22.422 4.387 1 90.56 57 LEU B C 1
ATOM 1875 O O . LEU B 1 57 ? -7.527 23.578 4.602 1 90.56 57 LEU B O 1
ATOM 1879 N N . ASP B 1 58 ? -9.148 22.031 4.352 1 91.56 58 ASP B N 1
ATOM 1880 C CA . ASP B 1 58 ? -10.211 22.984 4.645 1 91.56 58 ASP B CA 1
ATOM 1881 C C . ASP B 1 58 ? -10.055 23.562 6.051 1 91.56 58 ASP B C 1
ATOM 1883 O O . ASP B 1 58 ? -10.141 24.781 6.238 1 91.56 58 ASP B O 1
ATOM 1887 N N . ASP B 1 59 ? -9.82 22.75 6.953 1 91.88 59 ASP B N 1
ATOM 1888 C CA . ASP B 1 59 ? -9.617 23.203 8.32 1 91.88 59 ASP B CA 1
ATOM 1889 C C . ASP B 1 59 ? -8.367 24.078 8.43 1 91.88 59 ASP B C 1
ATOM 1891 O O . ASP B 1 59 ? -8.398 25.141 9.047 1 91.88 59 ASP B O 1
ATOM 1895 N N . LYS B 1 60 ? -7.336 23.672 7.852 1 90.69 60 LYS B N 1
ATOM 1896 C CA . LYS B 1 60 ? -6.055 24.359 7.902 1 90.69 60 LYS B CA 1
ATOM 1897 C C . LYS B 1 60 ? -6.152 25.75 7.258 1 90.69 60 LYS B C 1
ATOM 1899 O O . LYS B 1 60 ? -5.727 26.734 7.848 1 90.69 60 LYS B O 1
ATOM 1904 N N . ASN B 1 61 ? -6.738 25.781 6.086 1 91.69 61 ASN B N 1
ATOM 1905 C CA . ASN B 1 61 ? -6.801 27.016 5.312 1 91.69 61 ASN B CA 1
ATOM 1906 C C . ASN B 1 61 ? -7.746 28.031 5.957 1 91.69 61 ASN B C 1
ATOM 1908 O O . ASN B 1 61 ? -7.621 29.234 5.723 1 91.69 61 ASN B O 1
ATOM 1912 N N . ASN B 1 62 ? -8.656 27.562 6.719 1 93.88 62 ASN B N 1
ATOM 1913 C CA . ASN B 1 62 ? -9.633 28.453 7.336 1 93.88 62 ASN B CA 1
ATOM 1914 C C . ASN B 1 62 ? -9.352 28.656 8.82 1 93.88 62 ASN B C 1
ATOM 1916 O O . ASN B 1 62 ? -10.195 29.172 9.555 1 93.88 62 ASN B O 1
ATOM 1920 N N . ASN B 1 63 ? -8.18 28.141 9.227 1 91.56 63 ASN B N 1
ATOM 1921 C CA . ASN B 1 63 ? -7.703 28.297 10.602 1 91.56 63 ASN B CA 1
ATOM 1922 C C . ASN B 1 63 ? -8.711 27.75 11.609 1 91.56 63 ASN B C 1
ATOM 1924 O O . ASN B 1 63 ? -8.969 28.375 12.641 1 91.56 63 ASN B O 1
ATOM 1928 N N . ARG B 1 64 ? -9.375 26.719 11.258 1 91.75 64 ARG B N 1
ATOM 1929 C CA . ARG B 1 64 ? -10.289 26.031 12.164 1 91.75 64 ARG B CA 1
ATOM 1930 C C . ARG B 1 64 ? -9.531 25.062 13.055 1 91.75 64 ARG B C 1
ATOM 1932 O O . ARG B 1 64 ? -8.398 24.672 12.758 1 91.75 64 ARG B O 1
ATOM 1939 N N . LYS B 1 65 ? -10.211 24.766 14.141 1 90.94 65 LYS B N 1
ATOM 1940 C CA . LYS B 1 65 ? -9.648 23.734 14.992 1 90.94 65 LYS B CA 1
ATOM 1941 C C . LYS B 1 65 ? -9.547 22.406 14.242 1 90.94 65 LYS B C 1
ATOM 1943 O O . LYS B 1 65 ? -10.547 21.891 13.734 1 90.94 65 LYS B O 1
ATOM 1948 N N . MET B 1 66 ? -8.375 21.844 14.227 1 87.19 66 MET B N 1
ATOM 1949 C CA . MET B 1 66 ? -8.133 20.609 13.492 1 87.19 66 MET B CA 1
ATOM 1950 C C . MET B 1 66 ? -8.75 19.422 14.219 1 87.19 66 MET B C 1
ATOM 1952 O O . MET B 1 66 ? -8.523 19.234 15.414 1 87.19 66 MET B O 1
ATOM 1956 N N . LYS B 1 67 ? -9.461 18.688 13.477 1 87.12 67 LYS B N 1
ATOM 1957 C CA . LYS B 1 67 ? -9.992 17.453 14.055 1 87.12 67 LYS B CA 1
ATOM 1958 C C . LYS B 1 67 ? -8.867 16.469 14.375 1 87.12 67 LYS B C 1
ATOM 1960 O O . LYS B 1 67 ? -7.867 16.406 13.664 1 87.12 67 LYS B O 1
ATOM 1965 N N . LYS B 1 68 ? -9.07 15.664 15.383 1 86 68 LYS B N 1
ATOM 1966 C CA . LYS B 1 68 ? -8.047 14.75 15.883 1 86 68 LYS B CA 1
ATOM 1967 C C . LYS B 1 68 ? -7.621 13.75 14.812 1 86 68 LYS B C 1
ATOM 1969 O O . LYS B 1 68 ? -6.445 13.391 14.719 1 86 68 LYS B O 1
ATOM 1974 N N . GLU B 1 69 ? -8.539 13.391 13.938 1 84.62 69 GLU B N 1
ATOM 1975 C CA . GLU B 1 69 ? -8.281 12.383 12.914 1 84.62 69 GLU B CA 1
ATOM 1976 C C . GLU B 1 69 ? -7.328 12.906 11.844 1 84.62 69 GLU B C 1
ATOM 1978 O O . GLU B 1 69 ? -6.684 12.125 11.141 1 84.62 69 GLU B O 1
ATOM 1983 N N . TYR B 1 70 ? -7.168 14.234 11.812 1 90.19 70 TYR B N 1
ATOM 1984 C CA . TYR B 1 70 ? -6.352 14.812 10.75 1 90.19 70 TYR B CA 1
ATOM 1985 C C . TYR B 1 70 ? -4.98 15.227 11.281 1 90.19 70 TYR B C 1
ATOM 1987 O O . TYR B 1 70 ? -4.125 15.68 10.516 1 90.19 70 TYR B O 1
ATOM 1995 N N . LYS B 1 71 ? -4.738 15.016 12.547 1 90.81 71 LYS B N 1
ATOM 1996 C CA . LYS B 1 71 ? -3.471 15.398 13.156 1 90.81 71 LYS B CA 1
ATOM 1997 C C . LYS B 1 71 ? -2.307 14.633 12.539 1 90.81 71 LYS B C 1
ATOM 1999 O O . LYS B 1 71 ? -1.179 15.133 12.5 1 90.81 71 LYS B O 1
ATOM 2004 N N . LEU B 1 72 ? -2.674 13.469 12.031 1 93.25 72 LEU B N 1
ATOM 2005 C CA . LEU B 1 72 ? -1.625 12.703 11.359 1 93.25 72 LEU B CA 1
ATOM 2006 C C . LEU B 1 72 ? -1.111 13.445 10.133 1 93.25 72 LEU B C 1
ATOM 2008 O O . LEU B 1 72 ? 0.099 13.531 9.914 1 93.25 72 LEU B O 1
ATOM 2012 N N . PHE B 1 73 ? -2.023 13.977 9.32 1 95.31 73 PHE B N 1
ATOM 2013 C CA . PHE B 1 73 ? -1.629 14.719 8.133 1 95.31 73 PHE B CA 1
ATOM 2014 C C . PHE B 1 73 ? -0.807 15.945 8.508 1 95.31 73 PHE B C 1
ATOM 2016 O O . PHE B 1 73 ? 0.214 16.234 7.875 1 95.31 73 PHE B O 1
ATOM 2023 N N . GLU B 1 74 ? -1.239 16.641 9.5 1 93.94 74 GLU B N 1
ATOM 2024 C CA . GLU B 1 74 ? -0.507 17.797 9.977 1 93.94 74 GLU B CA 1
ATOM 2025 C C . GLU B 1 74 ? 0.916 17.438 10.391 1 93.94 74 GLU B C 1
ATOM 2027 O O . GLU B 1 74 ? 1.873 18.109 10.008 1 93.94 74 GLU B O 1
ATOM 2032 N N . TRP B 1 75 ? 1.025 16.422 11.094 1 96.12 75 TRP B N 1
ATOM 2033 C CA . TRP B 1 75 ? 2.32 15.992 11.617 1 96.12 75 TRP B CA 1
ATOM 2034 C C . TRP B 1 75 ? 3.24 15.547 10.484 1 96.12 75 TRP B C 1
ATOM 2036 O O . TRP B 1 75 ? 4.406 15.945 10.43 1 96.12 75 TRP B O 1
ATOM 2046 N N . ILE B 1 76 ? 2.727 14.711 9.562 1 95.69 76 ILE B N 1
ATOM 2047 C CA . ILE B 1 76 ? 3.543 14.188 8.469 1 95.69 76 ILE B CA 1
ATOM 2048 C C . ILE B 1 76 ? 3.994 15.328 7.566 1 95.69 76 ILE B C 1
ATOM 2050 O O . ILE B 1 76 ? 5.145 15.359 7.121 1 95.69 76 ILE B O 1
ATOM 2054 N N . GLU B 1 77 ? 3.16 16.25 7.289 1 94.62 77 GLU B N 1
ATOM 2055 C CA . GLU B 1 77 ? 3.463 17.328 6.367 1 94.62 77 GLU B CA 1
ATOM 2056 C C . GLU B 1 77 ? 4.324 18.406 7.039 1 94.62 77 GLU B C 1
ATOM 2058 O O . GLU B 1 77 ? 5.383 18.766 6.527 1 94.62 77 GLU B O 1
ATOM 2063 N N . ASP B 1 78 ? 3.9 18.922 8.195 1 93.69 78 ASP B N 1
ATOM 2064 C CA . ASP B 1 78 ? 4.492 20.109 8.789 1 93.69 78 ASP B CA 1
ATOM 2065 C C . ASP B 1 78 ? 5.711 19.75 9.641 1 93.69 78 ASP B C 1
ATOM 2067 O O . ASP B 1 78 ? 6.688 20.516 9.688 1 93.69 78 ASP B O 1
ATOM 2071 N N . GLU B 1 79 ? 5.672 18.641 10.305 1 95 79 GLU B N 1
ATOM 2072 C CA . GLU B 1 79 ? 6.754 18.312 11.227 1 95 79 GLU B CA 1
ATOM 2073 C C . GLU B 1 79 ? 7.773 17.375 10.578 1 95 79 GLU B C 1
ATOM 2075 O O . GLU B 1 79 ? 8.969 17.469 10.867 1 95 79 GLU B O 1
ATOM 2080 N N . GLN B 1 80 ? 7.312 16.516 9.695 1 96.5 80 GLN B N 1
ATOM 2081 C CA . GLN B 1 80 ? 8.219 15.516 9.156 1 96.5 80 GLN B CA 1
ATOM 2082 C C . GLN B 1 80 ? 8.586 15.812 7.703 1 96.5 80 GLN B C 1
ATOM 2084 O O . GLN B 1 80 ? 9.43 15.141 7.117 1 96.5 80 GLN B O 1
ATOM 2089 N N . ASN B 1 81 ? 7.98 16.75 7.078 1 95.94 81 ASN B N 1
ATOM 2090 C CA . ASN B 1 81 ? 8.305 17.25 5.742 1 95.94 81 ASN B CA 1
ATOM 2091 C C . ASN B 1 81 ? 8.078 16.172 4.68 1 95.94 81 ASN B C 1
ATOM 2093 O O . ASN B 1 81 ? 8.938 15.945 3.83 1 95.94 81 ASN B O 1
ATOM 2097 N N . PHE B 1 82 ? 6.996 15.453 4.812 1 97.88 82 PHE B N 1
ATOM 2098 C CA . PHE B 1 82 ? 6.586 14.531 3.76 1 97.88 82 PHE B CA 1
ATOM 2099 C C . PHE B 1 82 ? 5.848 15.273 2.65 1 97.88 82 PHE B C 1
ATOM 2101 O O . PHE B 1 82 ? 5.316 16.359 2.871 1 97.88 82 PHE B O 1
ATOM 2108 N N . TYR B 1 83 ? 5.848 14.633 1.507 1 96.75 83 TYR B N 1
ATOM 2109 C CA . TYR B 1 83 ? 5.156 15.188 0.345 1 96.75 83 TYR B CA 1
ATOM 2110 C C . TYR B 1 83 ? 4.18 14.172 -0.241 1 96.75 83 TYR B C 1
ATOM 2112 O O . TYR B 1 83 ? 4.445 12.969 -0.23 1 96.75 83 TYR B O 1
ATOM 2120 N N . ASP B 1 84 ? 3.066 14.633 -0.708 1 96.25 84 ASP B N 1
ATOM 2121 C CA . ASP B 1 84 ? 2.098 13.875 -1.494 1 96.25 84 ASP B CA 1
ATOM 2122 C C . ASP B 1 84 ? 2.268 14.148 -2.986 1 96.25 84 ASP B C 1
ATOM 2124 O O . ASP B 1 84 ? 1.69 15.102 -3.518 1 96.25 84 ASP B O 1
ATOM 2128 N N . PRO B 1 85 ? 3.014 13.258 -3.658 1 95.06 85 PRO B N 1
ATOM 2129 C CA . PRO B 1 85 ? 3.277 13.547 -5.07 1 95.06 85 PRO B CA 1
ATOM 2130 C C . PRO B 1 85 ? 2.004 13.578 -5.914 1 95.06 85 PRO B C 1
ATOM 2132 O O . PRO B 1 85 ? 1.932 14.312 -6.902 1 95.06 85 PRO B O 1
ATOM 2135 N N . PHE B 1 86 ? 0.982 12.805 -5.547 1 94.56 86 PHE B N 1
ATOM 2136 C CA . PHE B 1 86 ? -0.256 12.773 -6.316 1 94.56 86 PHE B CA 1
ATOM 2137 C C . PHE B 1 86 ? -0.979 14.109 -6.242 1 94.56 86 PHE B C 1
ATOM 2139 O O . PHE B 1 86 ? -1.432 14.641 -7.258 1 94.56 86 PHE B O 1
ATOM 2146 N N . TYR B 1 87 ? -1.071 14.617 -5.062 1 92.06 87 TYR B N 1
ATOM 2147 C CA . TYR B 1 87 ? -1.731 15.906 -4.883 1 92.06 87 TYR B CA 1
ATOM 2148 C C . TYR B 1 87 ? -0.984 17 -5.621 1 92.06 87 TYR B C 1
ATOM 2150 O O . TYR B 1 87 ? -1.597 17.828 -6.312 1 92.06 87 TYR B O 1
ATOM 2158 N N . ILE B 1 88 ? 0.302 17.047 -5.512 1 89.38 88 ILE B N 1
ATOM 2159 C CA . ILE B 1 88 ? 1.132 18.109 -6.07 1 89.38 88 ILE B CA 1
ATOM 2160 C C . ILE B 1 88 ? 1.142 18.016 -7.594 1 89.38 88 ILE B C 1
ATOM 2162 O O . ILE B 1 88 ? 1.053 19.031 -8.289 1 89.38 88 ILE B O 1
ATOM 2166 N N . MET B 1 89 ? 1.184 16.812 -8.094 1 86.44 89 MET B N 1
ATOM 2167 C CA . MET B 1 89 ? 1.273 16.609 -9.531 1 86.44 89 MET B CA 1
ATOM 2168 C C . MET B 1 89 ? -0.083 16.828 -10.195 1 86.44 89 MET B C 1
ATOM 2170 O O . MET B 1 89 ? -0.159 17.344 -11.312 1 86.44 89 MET B O 1
ATOM 2174 N N . PHE B 1 90 ? -1.198 16.391 -9.625 1 79.88 90 PHE B N 1
ATOM 2175 C CA . PHE B 1 90 ? -2.52 16.438 -10.242 1 79.88 90 PHE B CA 1
ATOM 2176 C C . PHE B 1 90 ? -3.197 17.781 -9.961 1 79.88 90 PHE B C 1
ATOM 2178 O O . PHE B 1 90 ? -4.066 18.203 -10.719 1 79.88 90 PHE B O 1
ATOM 2185 N N . ASP B 1 91 ? -3.156 18.234 -8.727 1 62.62 91 ASP B N 1
ATOM 2186 C CA . ASP B 1 91 ? -3.738 19.547 -8.453 1 62.62 91 ASP B CA 1
ATOM 2187 C C . ASP B 1 91 ? -3.355 20.562 -9.531 1 62.62 91 ASP B C 1
ATOM 2189 O O . ASP B 1 91 ? -4.148 21.438 -9.883 1 62.62 91 ASP B O 1
ATOM 2193 N N . ASN B 1 92 ? -2.266 20.344 -10.023 1 54.53 92 ASN B N 1
ATOM 2194 C CA . ASN B 1 92 ? -1.873 21.25 -11.102 1 54.53 92 ASN B CA 1
ATOM 2195 C C . ASN B 1 92 ? -2.598 20.906 -12.398 1 54.53 92 ASN B C 1
ATOM 2197 O O . ASN B 1 92 ? -2.531 21.672 -13.367 1 54.53 92 ASN B O 1
ATOM 2201 N N . LEU B 1 93 ? -3.363 19.703 -12.266 1 53.53 93 LEU B N 1
ATOM 2202 C CA . LEU B 1 93 ? -4.039 19.312 -13.492 1 53.53 93 LEU B CA 1
ATOM 2203 C C . LEU B 1 93 ? -5.543 19.203 -13.281 1 53.53 93 LEU B C 1
ATOM 2205 O O . LEU B 1 93 ? -6 18.453 -12.422 1 53.53 93 LEU B O 1
ATOM 2209 N N . SER B 1 94 ? -6.445 20.188 -13.43 1 53.19 94 SER B N 1
ATOM 2210 C 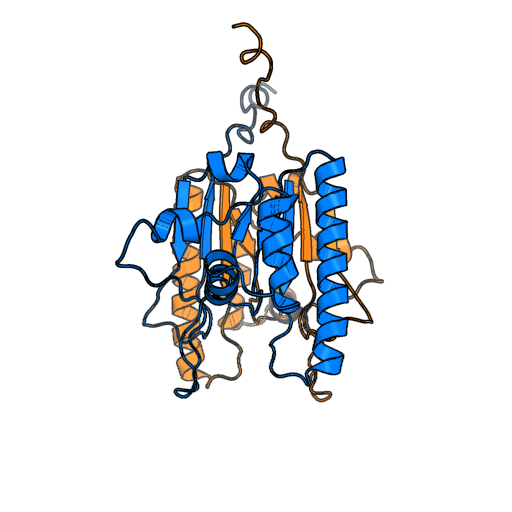CA . SER B 1 94 ? -7.871 20.391 -13.188 1 53.19 94 SER B CA 1
ATOM 2211 C C . SER B 1 94 ? -8.672 19.156 -13.586 1 53.19 94 SER B C 1
ATOM 2213 O O . SER B 1 94 ? -9.781 18.938 -13.086 1 53.19 94 SER B O 1
ATOM 2215 N N . GLN B 1 95 ? -8.172 18.203 -14.375 1 57.12 95 GLN B N 1
ATOM 2216 C CA . GLN B 1 95 ? -9.055 17.281 -15.078 1 57.12 95 GLN B CA 1
ATOM 2217 C C . GLN B 1 95 ? -9.016 15.891 -14.438 1 57.12 95 GLN B C 1
ATOM 2219 O O . GLN B 1 95 ? -9.812 15.023 -14.789 1 57.12 95 GLN B O 1
ATOM 2224 N N . HIS B 1 96 ? -8.266 15.812 -13.359 1 65.12 96 HIS B N 1
ATOM 2225 C CA . HIS B 1 96 ? -8.188 14.43 -12.922 1 65.12 96 HIS B CA 1
ATOM 2226 C C . HIS B 1 96 ? -8.641 14.273 -11.477 1 65.12 96 HIS B C 1
ATOM 2228 O O . HIS B 1 96 ? -8.203 15.031 -10.602 1 65.12 96 HIS B O 1
ATOM 2234 N N . SER B 1 97 ? -9.664 13.484 -11.352 1 81.62 97 SER B N 1
ATOM 2235 C CA . SER B 1 97 ? -10.117 13.164 -10 1 81.62 97 SER B CA 1
ATOM 2236 C C . SER B 1 97 ? -9.047 12.391 -9.234 1 81.62 97 SER B C 1
ATOM 2238 O O . SER B 1 97 ? -8.398 11.5 -9.789 1 81.62 97 SER B O 1
ATOM 2240 N N . LEU B 1 98 ? -8.812 12.82 -8.023 1 90.12 98 LEU B N 1
ATOM 2241 C CA . LEU B 1 98 ? -7.871 12.141 -7.145 1 90.12 98 LEU B CA 1
ATOM 2242 C C . LEU B 1 98 ? -8.57 11.062 -6.32 1 90.12 98 LEU B C 1
ATOM 2244 O O . LEU B 1 98 ? -7.949 10.422 -5.469 1 90.12 98 LEU B O 1
ATOM 2248 N N . ASN B 1 99 ? -9.844 10.883 -6.672 1 90.69 99 ASN B N 1
ATOM 2249 C CA . ASN B 1 99 ? -10.578 9.867 -5.926 1 90.69 99 ASN B CA 1
ATOM 2250 C C . ASN B 1 99 ? -9.984 8.477 -6.137 1 90.69 99 ASN B C 1
ATOM 2252 O O . ASN B 1 99 ? -9.648 8.102 -7.258 1 90.69 99 ASN B O 1
ATOM 2256 N N . THR B 1 100 ? -9.852 7.742 -5.023 1 92.25 100 THR B N 1
ATOM 2257 C CA . THR B 1 100 ? -9.281 6.398 -5.086 1 92.25 100 THR B CA 1
ATOM 2258 C C . THR B 1 100 ? -10.289 5.359 -4.594 1 92.25 100 THR B C 1
ATOM 2260 O O . THR B 1 100 ? -10.094 4.16 -4.793 1 92.25 100 THR B O 1
ATOM 2263 N N . PHE B 1 101 ? -11.297 5.836 -3.943 1 90.69 101 PHE B N 1
ATOM 2264 C CA . PHE B 1 101 ? -12.367 4.992 -3.424 1 90.69 101 PHE B CA 1
ATOM 2265 C C . PHE B 1 101 ? -13.695 5.312 -4.109 1 90.69 101 PHE B C 1
ATOM 2267 O O . PHE B 1 101 ? -14.125 6.469 -4.133 1 90.69 101 PHE B O 1
ATOM 2274 N N . TYR B 1 102 ? -14.289 4.254 -4.676 1 87.75 102 TYR B N 1
ATOM 2275 C CA . TYR B 1 102 ? -15.594 4.352 -5.332 1 87.75 102 TYR B CA 1
ATOM 2276 C C . TYR B 1 102 ? -16.562 3.328 -4.762 1 87.75 102 TYR B C 1
ATOM 2278 O O . TYR B 1 102 ? -16.609 2.182 -5.215 1 87.75 102 TYR B O 1
ATOM 2286 N N . PRO B 1 103 ? -17.312 3.826 -3.838 1 84 103 PRO B N 1
ATOM 2287 C CA . PRO B 1 103 ? -18.203 2.887 -3.156 1 84 103 PRO B CA 1
ATOM 2288 C C . PRO B 1 103 ? -19.25 2.291 -4.086 1 84 103 PRO B C 1
ATOM 2290 O O . PRO B 1 103 ? -19.75 2.977 -4.988 1 84 103 PRO B O 1
ATOM 2293 N N . PHE B 1 104 ? -19.609 1.055 -3.779 1 78.38 104 PHE B N 1
ATOM 2294 C CA . PHE B 1 104 ? -20.688 0.406 -4.523 1 78.38 104 PHE B CA 1
ATOM 2295 C C . PHE B 1 104 ? -22.047 0.992 -4.145 1 78.38 104 PHE B C 1
ATOM 2297 O O . PHE B 1 104 ? -22.953 1.043 -4.973 1 78.38 104 PHE B O 1
ATOM 2304 N N . ASN B 1 105 ? -22.016 1.366 -2.881 1 77.62 105 ASN B N 1
ATOM 2305 C CA . ASN B 1 105 ? -23.219 2.029 -2.393 1 77.62 105 ASN B CA 1
ATOM 2306 C C . ASN B 1 105 ? -23.344 3.436 -2.965 1 77.62 105 ASN B C 1
ATOM 2308 O O . ASN B 1 105 ? -22.531 4.309 -2.68 1 77.62 105 ASN B O 1
ATOM 2312 N N . THR B 1 106 ? -24.359 3.643 -3.682 1 79.12 106 THR B N 1
ATOM 2313 C CA . THR B 1 106 ? -24.578 4.891 -4.402 1 79.12 106 THR B CA 1
ATOM 2314 C C . THR B 1 106 ? -24.844 6.039 -3.43 1 79.12 106 THR B C 1
ATOM 2316 O O . THR B 1 106 ? -24.766 7.211 -3.807 1 79.12 106 THR B O 1
ATOM 2319 N N . ASN B 1 107 ? -25.031 5.754 -2.201 1 84.81 107 ASN B N 1
ATOM 2320 C CA . ASN B 1 107 ? -25.281 6.809 -1.225 1 84.81 107 ASN B CA 1
ATOM 2321 C C . ASN B 1 107 ? -23.984 7.438 -0.722 1 84.81 107 ASN B C 1
ATOM 2323 O O . ASN B 1 107 ? -24.016 8.422 0.013 1 84.81 107 ASN B O 1
ATOM 2327 N N . GLN B 1 108 ? -22.906 6.824 -1.122 1 84.19 108 GLN B N 1
ATOM 2328 C CA . GLN B 1 108 ? -21.609 7.363 -0.734 1 84.19 108 GLN B CA 1
ATOM 2329 C C . GLN B 1 108 ? -20.891 7.965 -1.934 1 84.19 108 GLN B C 1
ATOM 2331 O O . GLN B 1 108 ? -20.922 7.41 -3.033 1 84.19 108 GLN B O 1
ATOM 2336 N N . ASN B 1 109 ? -20.281 9.039 -1.688 1 87.88 109 ASN B N 1
ATOM 2337 C CA . ASN B 1 109 ? -19.547 9.711 -2.76 1 87.88 109 ASN B CA 1
ATOM 2338 C C . ASN B 1 109 ? -18.125 9.188 -2.883 1 87.88 109 ASN B C 1
ATOM 2340 O O . ASN B 1 109 ? -17.516 8.781 -1.889 1 87.88 109 ASN B O 1
ATOM 2344 N N . PRO B 1 110 ? -17.656 9.164 -4.109 1 89.81 110 PRO B N 1
ATOM 2345 C CA . PRO B 1 110 ? -16.234 8.867 -4.27 1 89.81 110 PRO B CA 1
ATOM 2346 C C . PRO B 1 110 ? -15.344 9.797 -3.451 1 89.81 110 PRO B C 1
ATOM 2348 O O . PRO B 1 110 ? -15.688 10.961 -3.234 1 89.81 110 PRO B O 1
ATOM 2351 N N . SER B 1 111 ? -14.188 9.234 -2.98 1 91.44 111 SER B N 1
ATOM 2352 C CA . SER B 1 111 ? -13.289 10.008 -2.135 1 91.44 111 SER B CA 1
ATOM 2353 C C . SER B 1 111 ? -11.844 9.578 -2.324 1 91.44 111 SER B C 1
ATOM 2355 O O . SER B 1 111 ? -11.578 8.492 -2.848 1 91.44 111 SER B O 1
ATOM 2357 N N . ARG B 1 112 ? -11.023 10.461 -1.959 1 93.81 112 ARG B N 1
ATOM 2358 C CA . ARG B 1 112 ? -9.594 10.141 -1.921 1 93.81 112 ARG B CA 1
ATOM 2359 C C . ARG B 1 112 ? -9.172 9.711 -0.522 1 93.81 112 ARG B C 1
ATOM 2361 O O . ARG B 1 112 ? -9.086 10.531 0.39 1 93.81 112 ARG B O 1
ATOM 2368 N N . ILE B 1 113 ? -8.82 8.359 -0.451 1 94.5 113 ILE B N 1
ATOM 2369 C CA . ILE B 1 113 ? -8.492 7.914 0.898 1 94.5 113 ILE B CA 1
ATOM 2370 C C . ILE B 1 113 ? -7.215 7.074 0.867 1 94.5 113 ILE B C 1
ATOM 2372 O O . ILE B 1 113 ? -6.703 6.672 1.914 1 94.5 113 ILE B O 1
ATOM 2376 N N . ASP B 1 114 ? -6.699 6.777 -0.341 1 95.62 114 ASP B N 1
ATOM 2377 C CA . ASP B 1 114 ? -5.414 6.102 -0.512 1 95.62 114 ASP B CA 1
ATOM 2378 C C . ASP B 1 114 ? -4.309 7.102 -0.843 1 95.62 114 ASP B C 1
ATOM 2380 O O . ASP B 1 114 ? -4.477 7.957 -1.715 1 95.62 114 ASP B O 1
ATOM 2384 N N . TYR B 1 115 ? -3.197 6.98 -0.159 1 97.06 115 TYR B N 1
ATOM 2385 C CA . TYR B 1 115 ? -2.127 7.961 -0.313 1 97.06 115 TYR B CA 1
ATOM 2386 C C . TYR B 1 115 ? -0.773 7.27 -0.439 1 97.06 115 TYR B C 1
ATOM 2388 O O . TYR B 1 115 ? -0.605 6.133 0.007 1 97.06 115 TYR B O 1
ATOM 2396 N N . ILE B 1 116 ? 0.125 7.922 -1.091 1 97.88 116 ILE B N 1
ATOM 2397 C CA . ILE B 1 116 ? 1.558 7.645 -1.069 1 97.88 116 ILE B CA 1
ATOM 2398 C C . ILE B 1 116 ? 2.32 8.898 -0.646 1 97.88 116 ILE B C 1
ATOM 2400 O O . ILE B 1 116 ? 2.508 9.82 -1.444 1 97.88 116 ILE B O 1
ATOM 2404 N N . TRP B 1 117 ? 2.697 8.945 0.605 1 97.94 117 TRP B N 1
ATOM 2405 C CA . TRP B 1 117 ? 3.52 10.016 1.156 1 97.94 117 TRP B CA 1
ATOM 2406 C C . TRP B 1 117 ? 5 9.641 1.11 1 97.94 117 TRP B C 1
ATOM 2408 O O . TRP B 1 117 ? 5.375 8.523 1.464 1 97.94 117 TRP B O 1
ATOM 2418 N N . VAL B 1 118 ? 5.816 10.617 0.692 1 97.38 118 VAL B N 1
ATOM 2419 C CA . VAL B 1 118 ? 7.23 10.281 0.556 1 97.38 118 VAL B CA 1
ATOM 2420 C C . VAL B 1 118 ? 8.086 11.398 1.158 1 97.38 118 VAL B C 1
ATOM 2422 O O . VAL B 1 118 ? 7.637 12.547 1.26 1 97.38 118 VAL B O 1
ATOM 2425 N N . THR B 1 119 ? 9.305 11.031 1.598 1 95.94 119 THR B N 1
ATOM 2426 C CA . THR B 1 119 ? 10.258 12.023 2.076 1 95.94 119 THR B CA 1
ATOM 2427 C C . THR B 1 119 ? 10.742 12.906 0.928 1 95.94 119 THR B C 1
ATOM 2429 O O . THR B 1 119 ? 10.539 12.578 -0.242 1 95.94 119 THR B O 1
ATOM 2432 N N . GLU B 1 120 ? 11.375 14.016 1.249 1 94.25 120 GLU B N 1
ATOM 2433 C CA . GLU B 1 120 ? 11.711 15.086 0.319 1 94.25 120 GLU B CA 1
ATOM 2434 C C . GLU B 1 120 ? 12.602 14.578 -0.812 1 94.25 120 GLU B C 1
ATOM 2436 O O . GLU B 1 120 ? 12.367 14.891 -1.98 1 94.25 120 GLU B O 1
ATOM 2441 N N . ASN B 1 121 ? 13.57 13.812 -0.474 1 91.25 121 ASN B N 1
ATOM 2442 C CA . ASN B 1 121 ? 14.477 13.312 -1.497 1 91.25 121 ASN B CA 1
ATOM 2443 C C . ASN B 1 121 ? 13.758 12.422 -2.508 1 91.25 121 ASN B C 1
ATOM 2445 O O . ASN B 1 121 ? 13.977 12.547 -3.715 1 91.25 121 ASN B O 1
ATOM 2449 N N . LEU B 1 122 ? 12.922 11.57 -2.008 1 93.06 122 LEU B N 1
ATOM 2450 C CA . LEU B 1 122 ? 12.156 10.727 -2.912 1 93.06 122 LEU B CA 1
ATOM 2451 C C . LEU B 1 122 ? 11.227 11.57 -3.781 1 93.06 122 LEU B C 1
ATOM 2453 O O . LEU B 1 122 ? 11.062 11.297 -4.973 1 93.06 122 LEU B O 1
ATOM 2457 N N . PHE B 1 123 ? 10.688 12.57 -3.174 1 95 123 PHE B N 1
ATOM 2458 C CA . PHE B 1 123 ? 9.805 13.453 -3.93 1 95 123 PHE B CA 1
ATOM 2459 C C . PHE B 1 123 ? 10.562 14.125 -5.07 1 95 123 PHE B C 1
ATOM 2461 O O . PHE B 1 123 ? 10.047 14.234 -6.184 1 95 123 PHE B O 1
ATOM 2468 N N . SER B 1 124 ? 11.742 14.57 -4.785 1 93.5 124 SER B N 1
ATOM 2469 C CA . SER B 1 124 ? 12.547 15.273 -5.785 1 93.5 124 SER B CA 1
ATOM 2470 C C . SER B 1 124 ? 12.875 14.359 -6.961 1 93.5 124 SER B C 1
ATOM 2472 O O . SER B 1 124 ? 13.211 14.836 -8.047 1 93.5 124 SER B O 1
ATOM 2474 N N . GLU B 1 125 ? 12.75 13.047 -6.766 1 91.44 125 GLU B N 1
ATOM 2475 C CA . GLU B 1 125 ? 13.078 12.07 -7.805 1 91.44 125 GLU B CA 1
ATOM 2476 C C . GLU B 1 125 ? 11.82 11.562 -8.5 1 91.44 125 GLU B C 1
ATOM 2478 O O . GLU B 1 125 ? 11.883 10.625 -9.305 1 91.44 125 GLU B O 1
ATOM 2483 N N . THR B 1 126 ? 10.695 12.164 -8.227 1 93.56 126 THR B N 1
ATOM 2484 C CA . THR B 1 126 ? 9.422 11.703 -8.773 1 93.56 126 THR B CA 1
ATOM 2485 C C . THR B 1 126 ? 9.422 11.781 -10.297 1 93.56 126 THR B C 1
ATOM 2487 O O . THR B 1 126 ? 9.82 12.797 -10.867 1 93.56 126 THR B O 1
ATOM 2490 N N . GLN B 1 127 ? 8.984 10.695 -10.891 1 91.69 127 GLN B N 1
ATOM 2491 C CA . GLN B 1 127 ? 8.891 10.656 -12.344 1 91.69 127 GLN B CA 1
ATOM 2492 C C . GLN B 1 127 ? 7.438 10.617 -12.805 1 91.69 127 GLN B C 1
ATOM 2494 O O . GLN B 1 127 ? 7.082 11.25 -13.805 1 91.69 127 GLN B O 1
ATOM 2499 N N . GLU B 1 128 ? 6.641 9.828 -12.078 1 92.5 128 GLU B N 1
ATOM 2500 C CA . GLU B 1 128 ? 5.266 9.641 -12.531 1 92.5 128 GLU B CA 1
ATOM 2501 C C . GLU B 1 128 ? 4.348 9.266 -11.375 1 92.5 128 GLU B C 1
ATOM 2503 O O . GLU B 1 128 ? 4.746 8.523 -10.469 1 92.5 128 GLU B O 1
ATOM 2508 N N . CYS B 1 129 ? 3.156 9.812 -11.383 1 93.81 129 CYS B N 1
ATOM 2509 C CA . CYS B 1 129 ? 2.037 9.398 -10.539 1 93.81 129 CYS B CA 1
ATOM 2510 C C . CYS B 1 129 ? 0.826 9.031 -11.383 1 93.81 129 CYS B C 1
ATOM 2512 O O . CYS B 1 129 ? 0.391 9.812 -12.234 1 93.81 129 CYS B O 1
ATOM 2514 N N . LYS B 1 130 ? 0.319 7.824 -11.141 1 92.12 130 LYS B N 1
ATOM 2515 C CA . LYS B 1 130 ? -0.828 7.371 -11.914 1 92.12 130 LYS B CA 1
ATOM 2516 C C . LYS B 1 130 ? -1.885 6.73 -11.023 1 92.12 130 LYS B C 1
ATOM 2518 O O . LYS B 1 130 ? -1.559 5.926 -10.148 1 92.12 130 LYS B O 1
ATOM 2523 N N . ILE B 1 131 ? -3.092 7.168 -11.125 1 91.5 131 ILE B N 1
ATOM 2524 C CA . ILE B 1 131 ? -4.25 6.457 -10.594 1 91.5 131 ILE B CA 1
ATOM 2525 C C . ILE B 1 131 ? -4.906 5.637 -11.703 1 91.5 131 ILE B C 1
ATOM 2527 O O . ILE B 1 131 ? -5.414 6.199 -12.672 1 91.5 131 ILE B O 1
ATOM 2531 N N . VAL B 1 132 ? -4.926 4.355 -11.547 1 87.69 132 VAL B N 1
ATOM 2532 C CA . VAL B 1 132 ? -5.41 3.48 -12.617 1 87.69 132 VAL B CA 1
ATOM 2533 C C . VAL B 1 132 ? -6.938 3.439 -12.594 1 87.69 132 VAL B C 1
ATOM 2535 O O . VAL B 1 132 ? -7.543 3.047 -11.602 1 87.69 132 VAL B O 1
ATOM 2538 N N . ASN B 1 133 ? -7.473 4.047 -13.602 1 77.38 133 ASN B N 1
ATOM 2539 C CA . ASN B 1 133 ? -8.922 4.062 -13.773 1 77.38 133 ASN B CA 1
ATOM 2540 C C . ASN B 1 133 ? -9.375 3.006 -14.773 1 77.38 133 ASN B C 1
ATOM 2542 O O . ASN B 1 133 ? -8.984 3.035 -15.938 1 77.38 133 ASN B O 1
ATOM 2546 N N . THR B 1 134 ? -9.695 1.877 -14.258 1 64.38 134 THR B N 1
ATOM 2547 C CA . THR B 1 134 ? -10.234 0.935 -15.227 1 64.38 134 THR B CA 1
ATOM 2548 C C . THR B 1 134 ? -11.758 0.905 -15.156 1 64.38 134 THR B C 1
ATOM 2550 O O . THR B 1 134 ? -12.336 0.714 -14.078 1 64.38 134 THR B O 1
ATOM 2553 N N . THR B 1 135 ? -12.445 1.46 -16.094 1 60.31 135 THR B N 1
ATOM 2554 C CA . THR B 1 135 ? -13.898 1.477 -16.172 1 60.31 135 THR B CA 1
ATOM 2555 C C . THR B 1 135 ? -14.461 0.059 -16.109 1 60.31 135 THR B C 1
ATOM 2557 O O . THR B 1 135 ? -15.641 -0.131 -15.805 1 60.31 135 THR B O 1
ATOM 2560 N N . THR B 1 136 ? -13.578 -0.846 -16.234 1 62.41 136 THR B N 1
ATOM 2561 C CA . THR B 1 136 ? -14.094 -2.203 -16.375 1 62.41 136 THR B CA 1
ATOM 2562 C C . THR B 1 136 ? -13.828 -3.02 -15.109 1 62.41 136 THR B C 1
ATOM 2564 O O . THR B 1 136 ? -14.281 -4.16 -14.992 1 62.41 136 THR B O 1
ATOM 2567 N N . ILE B 1 137 ? -13.102 -2.375 -14.195 1 62.44 137 ILE B N 1
ATOM 2568 C CA . ILE B 1 137 ? -12.781 -3.145 -13 1 62.44 137 ILE B CA 1
ATOM 2569 C C . ILE B 1 137 ? -13.672 -2.695 -11.844 1 62.44 137 ILE B C 1
ATOM 2571 O O . ILE B 1 137 ? -13.68 -1.518 -11.477 1 62.44 137 ILE B O 1
ATOM 2575 N N . ASN B 1 138 ? -14.484 -3.549 -11.438 1 67.88 138 ASN B N 1
ATOM 2576 C CA . ASN B 1 138 ? -15.383 -3.242 -10.336 1 67.88 138 ASN B CA 1
ATOM 2577 C C . ASN B 1 138 ? -14.711 -3.473 -8.984 1 67.88 138 ASN B C 1
ATOM 2579 O O . ASN B 1 138 ? -15 -4.457 -8.305 1 67.88 138 ASN B O 1
ATOM 2583 N N . THR B 1 139 ? -13.703 -2.744 -8.641 1 76.25 139 THR B N 1
ATOM 2584 C CA . THR B 1 139 ? -13.172 -2.633 -7.285 1 76.25 139 THR B CA 1
ATOM 2585 C C . THR B 1 139 ? -13.508 -1.272 -6.684 1 76.25 139 THR B C 1
ATOM 2587 O O . THR B 1 139 ? -13.766 -0.312 -7.41 1 76.25 139 THR B O 1
ATOM 2590 N N . ASP B 1 140 ? -13.633 -1.286 -5.449 1 82.69 140 ASP B N 1
ATOM 2591 C CA . ASP B 1 140 ? -14.023 -0.002 -4.875 1 82.69 140 ASP B CA 1
ATOM 2592 C C . ASP B 1 140 ? -12.805 0.87 -4.602 1 82.69 140 ASP B C 1
ATOM 2594 O O . ASP B 1 140 ? -12.938 2.047 -4.262 1 82.69 140 ASP B O 1
ATOM 2598 N N . HIS B 1 141 ? -11.594 0.321 -4.73 1 88.25 141 HIS B N 1
ATOM 2599 C CA . HIS B 1 141 ? -10.383 1.131 -4.648 1 88.25 141 HIS B CA 1
ATOM 2600 C C . HIS B 1 141 ? -9.617 1.109 -5.965 1 88.25 141 HIS B C 1
ATOM 2602 O O . HIS B 1 141 ? -9.578 0.082 -6.648 1 88.25 141 HIS B O 1
ATOM 2608 N N . ARG B 1 142 ? -8.938 2.152 -6.254 1 88.88 142 ARG B N 1
ATOM 2609 C CA . ARG B 1 142 ? -8.125 2.24 -7.461 1 88.88 142 ARG B CA 1
ATOM 2610 C C . ARG B 1 142 ? -6.648 1.994 -7.145 1 88.88 142 ARG B C 1
ATOM 2612 O O . ARG B 1 142 ? -6.164 2.381 -6.078 1 88.88 142 ARG B O 1
ATOM 2619 N N . MET B 1 143 ? -6.008 1.441 -8.094 1 90.88 143 MET B N 1
ATOM 2620 C CA . MET B 1 143 ? -4.57 1.195 -8.008 1 90.88 143 MET B CA 1
ATOM 2621 C C . MET B 1 143 ? -3.785 2.488 -8.203 1 90.88 143 MET B C 1
ATOM 2623 O O . MET B 1 143 ? -4.113 3.297 -9.07 1 90.88 143 MET B O 1
ATOM 2627 N N . LEU B 1 144 ? -2.758 2.678 -7.371 1 94.44 144 LEU B N 1
ATOM 2628 C CA . LEU B 1 144 ? -1.848 3.811 -7.496 1 94.44 144 LEU B CA 1
ATOM 2629 C C . LEU B 1 144 ? -0.47 3.354 -7.965 1 94.44 144 LEU B C 1
ATOM 2631 O O . LEU B 1 144 ? 0.041 2.332 -7.5 1 94.44 144 LEU B O 1
ATOM 2635 N N . VAL B 1 145 ? 0.057 4.117 -8.891 1 95.25 145 VAL B N 1
ATOM 2636 C CA . VAL B 1 145 ? 1.404 3.848 -9.383 1 95.25 145 VAL B CA 1
ATOM 2637 C C . VAL B 1 145 ? 2.293 5.066 -9.156 1 95.25 145 VAL B C 1
ATOM 2639 O O . VAL B 1 145 ? 1.948 6.18 -9.562 1 95.25 145 VAL B O 1
ATOM 2642 N N . TYR B 1 146 ? 3.383 4.875 -8.445 1 96.38 146 TYR B N 1
ATOM 2643 C CA . TYR B 1 146 ? 4.371 5.914 -8.18 1 96.38 146 TYR B CA 1
ATOM 2644 C C . TYR B 1 146 ? 5.75 5.496 -8.68 1 96.38 146 TYR B C 1
ATOM 2646 O O . TYR B 1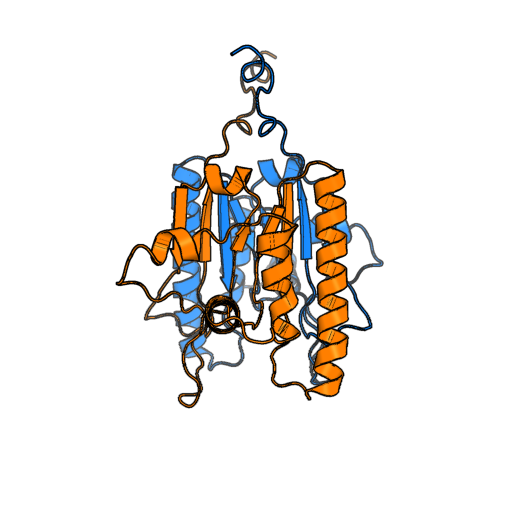 146 ? 6.254 4.434 -8.305 1 96.38 146 TYR B O 1
ATOM 2654 N N . SER B 1 147 ? 6.324 6.359 -9.516 1 94.75 147 SER B N 1
ATOM 2655 C CA . SER B 1 147 ? 7.629 6.059 -10.094 1 94.75 147 SER B CA 1
ATOM 2656 C C . SER B 1 147 ? 8.664 7.113 -9.711 1 94.75 147 SER B C 1
ATOM 2658 O O . SER B 1 147 ? 8.391 8.312 -9.773 1 94.75 147 SER B O 1
ATOM 2660 N N . ILE B 1 148 ? 9.812 6.578 -9.32 1 92.88 148 ILE B N 1
ATOM 2661 C CA . ILE B 1 148 ? 10.914 7.477 -8.992 1 92.88 148 ILE B CA 1
ATOM 2662 C C . ILE B 1 148 ? 12.156 7.074 -9.781 1 92.88 148 ILE B C 1
ATOM 2664 O O . ILE B 1 148 ? 12.32 5.91 -10.148 1 92.88 148 ILE B O 1
ATOM 2668 N N . TRP B 1 149 ? 13.031 8.125 -10.031 1 83.88 149 TRP B N 1
ATOM 2669 C CA . TRP B 1 149 ? 14.352 7.863 -10.594 1 83.88 149 TRP B CA 1
ATOM 2670 C C . TRP B 1 149 ? 15.289 7.277 -9.547 1 83.88 149 TRP B C 1
ATOM 2672 O O . TRP B 1 149 ? 15.344 7.762 -8.414 1 83.88 149 TRP B O 1
ATOM 2682 N N . SER B 1 150 ? 15.727 5.965 -9.68 1 65.94 150 SER B N 1
ATOM 2683 C CA . SER B 1 150 ? 16.734 5.434 -8.766 1 65.94 150 SER B CA 1
ATOM 2684 C C . SER B 1 150 ? 18.094 5.309 -9.453 1 65.94 150 SER B C 1
ATOM 2686 O O . SER B 1 150 ? 18.188 4.82 -10.578 1 65.94 150 SER B O 1
ATOM 2688 N N . GLU B 1 151 ? 19.094 6.184 -9.344 1 52.03 151 GLU B N 1
ATOM 2689 C CA . GLU B 1 151 ? 20.422 6.035 -9.938 1 52.03 151 GLU B CA 1
ATOM 2690 C C . GLU B 1 151 ? 20.969 4.621 -9.734 1 52.03 151 GLU B C 1
ATOM 2692 O O . GLU B 1 151 ? 21.422 3.986 -10.688 1 52.03 151 GLU B O 1
ATOM 2697 N N . ASP B 1 152 ? 21.469 4.332 -8.516 1 43.5 152 ASP B N 1
ATOM 2698 C CA . ASP B 1 152 ? 22.578 3.412 -8.234 1 43.5 152 ASP B CA 1
ATOM 2699 C C . ASP B 1 152 ? 22.109 1.96 -8.32 1 43.5 152 ASP B C 1
ATOM 2701 O O . ASP B 1 152 ? 22.844 1.044 -7.957 1 43.5 152 ASP B O 1
ATOM 2705 N N . LEU B 1 153 ? 20.891 1.596 -8.102 1 39.59 153 LEU B N 1
ATOM 2706 C CA . LEU B 1 153 ? 21.062 0.174 -7.824 1 39.59 153 LEU B CA 1
ATOM 2707 C C . LEU B 1 153 ? 21.781 -0.521 -8.977 1 39.59 153 LEU B C 1
ATOM 2709 O O . LEU B 1 153 ? 21.766 -1.75 -9.07 1 39.59 153 LEU B O 1
ATOM 2713 N N . ILE B 1 154 ? 22.062 0.197 -9.953 1 35.34 154 ILE B N 1
ATOM 2714 C CA . ILE B 1 154 ? 22.859 -0.407 -11.016 1 35.34 154 ILE B CA 1
ATOM 2715 C C . ILE B 1 154 ? 24.094 -1.072 -10.414 1 35.34 154 ILE B C 1
ATOM 2717 O O . ILE B 1 154 ? 24.922 -0.408 -9.781 1 35.34 154 ILE B O 1
ATOM 2721 N N . GLY B 1 155 ? 24.031 -2.246 -10.016 1 33.62 155 GLY B N 1
ATOM 2722 C CA . GLY B 1 155 ? 25.219 -3.059 -9.82 1 33.62 155 GLY B CA 1
ATOM 2723 C C . GLY B 1 155 ? 26.359 -2.664 -10.734 1 33.62 155 GLY B C 1
ATOM 2724 O O . GLY B 1 155 ? 26.141 -2.158 -11.836 1 33.62 155 GLY B O 1
ATOM 2725 N N . ASN B 1 156 ? 27.469 -2.27 -10.148 1 33.12 156 ASN B N 1
ATOM 2726 C CA . ASN B 1 156 ? 28.797 -2.422 -10.758 1 33.12 156 ASN B CA 1
ATOM 2727 C C . ASN B 1 156 ? 28.891 -3.725 -11.547 1 33.12 156 ASN B C 1
ATOM 2729 O O . ASN B 1 156 ? 29.172 -4.781 -10.977 1 33.12 156 ASN B O 1
ATOM 2733 N N . ILE B 1 157 ? 28.219 -4.074 -12.461 1 29.94 157 ILE B N 1
ATOM 2734 C CA . ILE B 1 157 ? 28.484 -5.172 -13.375 1 29.94 157 ILE B CA 1
ATOM 2735 C C . ILE B 1 157 ? 29.938 -5.121 -13.828 1 29.94 157 ILE B C 1
ATOM 2737 O O . ILE B 1 157 ? 30.406 -5.984 -14.586 1 29.94 157 ILE B O 1
ATOM 2741 N N . ALA B 1 158 ? 30.719 -4.102 -13.617 1 31.41 158 ALA B N 1
ATOM 2742 C CA . ALA B 1 158 ? 32.125 -4.23 -14 1 31.41 158 ALA B CA 1
ATOM 2743 C C . ALA B 1 158 ? 32.781 -5.402 -13.281 1 31.41 158 ALA B C 1
ATOM 2745 O O . ALA B 1 158 ? 33.656 -6.07 -13.844 1 31.41 158 ALA B O 1
ATOM 2746 N N . ASN B 1 159 ? 32.594 -5.559 -12.031 1 30.09 159 ASN B N 1
ATOM 2747 C CA . ASN B 1 159 ? 33.469 -6.531 -11.383 1 30.09 159 ASN B CA 1
ATOM 2748 C C . ASN B 1 159 ? 32.969 -7.953 -11.547 1 30.09 159 ASN B C 1
ATOM 2750 O O . ASN B 1 159 ? 33.531 -8.898 -11 1 30.09 159 ASN B O 1
ATOM 2754 N N . ILE B 1 160 ? 31.672 -8.234 -11.922 1 26.86 160 ILE B N 1
ATOM 2755 C CA . ILE B 1 160 ? 31.328 -9.648 -11.984 1 26.86 160 ILE B CA 1
ATOM 2756 C C . ILE B 1 160 ? 31.812 -10.242 -13.305 1 26.86 160 ILE B C 1
ATOM 2758 O O . ILE B 1 160 ? 31.594 -11.422 -13.578 1 26.86 160 ILE B O 1
ATOM 2762 N N . LYS B 1 161 ? 32.25 -9.547 -14.312 1 28.45 161 LYS B N 1
ATOM 2763 C CA . LYS B 1 161 ? 32.812 -10.367 -15.383 1 28.45 161 LYS B CA 1
ATOM 2764 C C . LYS B 1 161 ? 33.938 -11.242 -14.867 1 28.45 161 LYS B C 1
ATOM 2766 O O . LYS B 1 161 ? 34.062 -12.398 -15.266 1 28.45 161 LYS B O 1
ATOM 2771 N N . ARG B 1 162 ? 35.156 -10.586 -14.5 1 25.33 162 ARG B N 1
ATOM 2772 C CA . ARG B 1 162 ? 36.438 -11.172 -14.82 1 25.33 162 ARG B CA 1
ATOM 2773 C C . ARG B 1 162 ? 36.719 -12.391 -13.945 1 25.33 162 ARG B C 1
ATOM 2775 O O . ARG B 1 162 ? 37.875 -12.773 -13.758 1 25.33 162 ARG B O 1
ATOM 2782 N N . LYS B 1 163 ? 35.812 -13.227 -13.469 1 20.81 163 LYS B N 1
ATOM 2783 C CA . LYS B 1 163 ? 36.562 -14.484 -13.438 1 20.81 163 LYS B CA 1
ATOM 2784 C C . LYS B 1 163 ? 36.469 -15.219 -14.773 1 20.81 163 LYS B C 1
ATOM 2786 O O . LYS B 1 163 ? 35.406 -15.234 -15.398 1 20.81 163 LYS B O 1
#

Secondary structure (DSSP, 8-state):
-EEEEEEPPPTTS-HHHHHHHHHHHHHHHHHHHHHHHHTT--EEEEEE----HHHHHHHHHTTPPPPGGGHHHHIIIIIT--B-HHHHHHHT-TT-----B--SSTTS--B--EEEEE-HHHHHTEEEEEE---TT---SB--EEEEE---TTS--TTTTS--/-EEEEEEPPPTTS-HHHHHHHHHHHHHHHHHHHHHHHHTT--EEEEEE----HHHHHHHHHTTPPPPGGGHHHHIIIIIT--B-HHHHHHHT-TT-----B--SSTTS--B--EEEEE-HHHHHTEEEEEE---TT---SB--EEEEE---TTS--TTTTT--

Foldseek 3Di:
DEEAEDAADAPPDDPPVNLVVLVVSLVVVVVVLVVCVVVVHKYKYWYFHNDAVVVQVVCVVVVHDGDSSCVSVVCCCVPVPKDFLLCVVCVVPVPDDQFFFADPPPVDDTGHGITIIIHPVQSVFWDDWDWDDDPPDPDRGTDIDTDGDDPPVPPPPVPPPDD/DEEAEDAADAVPPDPPVNLVVLVVSLVVVVVVLVVCVVVVHKYKYWYFHNDAVVVQVVCVVVVHDGDSSCVSVVCCCPVVPKDFLLCVVCVVPVPDDQFFFADPPPVDDTGHGITIIIHPVQSVFWDDWDWDDDPPDPDRGTDIDTDGDDPPVPPPPVVVPDD